Protein AF-0000000075009669 (afdb_homodimer)

Secondary structure (DSSP, 8-state):
--HHHHHHHHHHHHHHT--TTEEEEEEEPPEEEEEEEEE---STTGGGSBEEEEEE--TTTTTSPPEEEESS----TTB-TTSBB--GGGSTTT--TT--HHHHHHHHHHHHHS--SSS-S-HHHHHHHHH-HHHHHHHHHHHHHHHPBPPP-/--HHHHHHHHHHHHHHT--TTEEEEEEEPPEEEEEEEEE---STTGGGSBEEEEEE--TTTTTSPPEEEESS----TTB-TTSBB--GGGSTTT--TT--HHHHHHHHHHHHHS--SSS-S-HHHHHHHHH-HHHHHHHHHHHHHHHPBPPP-

Organism: Octodon degus (NCBI:txid10160)

Structure (mmCIF, N/CA/C/O backbone):
data_AF-0000000075009669-model_v1
#
loop_
_entity.id
_entity.type
_entity.pdbx_description
1 polymer 'E2 ubiquitin-conjugating enzyme'
#
loop_
_atom_site.group_PDB
_atom_site.id
_atom_site.type_symbol
_atom_site.label_atom_id
_atom_site.label_alt_id
_atom_site.label_comp_id
_atom_site.label_asym_id
_atom_site.label_entity_id
_atom_site.label_seq_id
_atom_site.pdbx_PDB_ins_code
_atom_site.Cartn_x
_atom_site.Cartn_y
_atom_site.Cartn_z
_atom_site.occupancy
_atom_site.B_iso_or_equiv
_atom_site.auth_seq_id
_atom_site.auth_comp_id
_atom_site.auth_asym_id
_atom_site.auth_atom_id
_atom_site.pdbx_PDB_model_num
ATOM 1 N N . MET A 1 1 ? -20.859 -8.586 2.039 1 71.69 1 MET A N 1
ATOM 2 C CA . MET A 1 1 ? -19.547 -8.617 2.672 1 71.69 1 MET A CA 1
ATOM 3 C C . MET A 1 1 ? -18.531 -7.793 1.873 1 71.69 1 MET A C 1
ATOM 5 O O . MET A 1 1 ? -18.594 -7.762 0.643 1 71.69 1 MET A O 1
ATOM 9 N N . SER A 1 2 ? -17.906 -6.934 2.506 1 89.31 2 SER A N 1
ATOM 10 C CA . SER A 1 2 ? -16.938 -6.102 1.807 1 89.31 2 SER A CA 1
ATOM 11 C C . SER A 1 2 ? -15.805 -6.945 1.236 1 89.31 2 SER A C 1
ATOM 13 O O . SER A 1 2 ? -15.594 -8.086 1.657 1 89.31 2 SER A O 1
ATOM 15 N N . ALA A 1 3 ? -15.188 -6.484 0.222 1 92.25 3 ALA A N 1
ATOM 16 C CA . ALA A 1 3 ? -14.047 -7.16 -0.386 1 92.25 3 ALA A CA 1
ATOM 17 C C . ALA A 1 3 ? -12.984 -7.496 0.661 1 92.25 3 ALA A C 1
ATOM 19 O O . ALA A 1 3 ? -12.445 -8.602 0.671 1 92.25 3 ALA A O 1
ATOM 20 N N . SER A 1 4 ? -12.75 -6.598 1.558 1 91.56 4 SER A N 1
ATOM 21 C CA . SER A 1 4 ? -11.727 -6.77 2.586 1 91.56 4 SER A CA 1
ATOM 22 C C . SER A 1 4 ? -12.102 -7.887 3.553 1 91.56 4 SER A C 1
ATOM 24 O O . SER A 1 4 ? -11.258 -8.719 3.902 1 91.56 4 SER A O 1
ATOM 26 N N . LYS A 1 5 ? -13.352 -7.82 3.971 1 92.19 5 LYS A N 1
ATOM 27 C CA . LYS A 1 5 ? -13.797 -8.844 4.906 1 92.19 5 LYS A CA 1
ATOM 28 C C . LYS A 1 5 ? -13.734 -10.234 4.273 1 92.19 5 LYS A C 1
ATOM 30 O O . LYS A 1 5 ? -13.305 -11.195 4.91 1 92.19 5 LYS A O 1
ATOM 35 N N . ARG A 1 6 ? -14.172 -10.328 3.043 1 94 6 ARG A N 1
ATOM 36 C CA . ARG A 1 6 ? -14.133 -11.609 2.336 1 94 6 ARG A CA 1
ATOM 37 C C . ARG A 1 6 ? -12.695 -12.078 2.133 1 94 6 ARG A C 1
ATOM 39 O O . ARG A 1 6 ? -12.383 -13.242 2.379 1 94 6 ARG A O 1
ATOM 46 N N . ALA A 1 7 ? -11.828 -11.172 1.695 1 94.62 7 ALA A N 1
ATOM 47 C CA . ALA A 1 7 ? -10.43 -11.516 1.467 1 94.62 7 ALA A CA 1
ATOM 48 C C . ALA A 1 7 ? -9.766 -12 2.754 1 94.62 7 ALA A C 1
ATOM 50 O O . ALA A 1 7 ? -8.984 -12.953 2.734 1 94.62 7 ALA A O 1
ATOM 51 N N . ALA A 1 8 ? -10.117 -11.367 3.805 1 92.25 8 ALA A N 1
ATOM 52 C CA . ALA A 1 8 ? -9.57 -11.75 5.105 1 92.25 8 ALA A CA 1
ATOM 53 C C . ALA A 1 8 ? -10.023 -13.156 5.496 1 92.25 8 ALA A C 1
ATOM 55 O O . ALA A 1 8 ? -9.234 -13.961 5.996 1 92.25 8 ALA A O 1
ATOM 56 N N . LYS A 1 9 ? -11.305 -13.375 5.27 1 93.94 9 LYS A N 1
ATOM 57 C CA . LYS A 1 9 ? -11.844 -14.703 5.566 1 93.94 9 LYS A CA 1
ATOM 58 C C . LYS A 1 9 ? -11.172 -15.773 4.707 1 93.94 9 LYS A C 1
ATOM 60 O O . LYS A 1 9 ? -10.789 -16.828 5.211 1 93.94 9 LYS A O 1
ATOM 65 N N . ASP A 1 10 ? -11.07 -15.539 3.434 1 95.25 10 ASP A N 1
ATOM 66 C CA . ASP A 1 10 ? -10.414 -16.469 2.521 1 95.25 10 ASP A CA 1
ATOM 67 C C . ASP A 1 10 ? -8.969 -16.734 2.939 1 95.25 10 ASP A C 1
ATOM 69 O O . ASP A 1 10 ? -8.484 -17.859 2.838 1 95.25 10 ASP A O 1
ATOM 73 N N . LEU A 1 11 ? -8.328 -15.648 3.35 1 93.75 11 L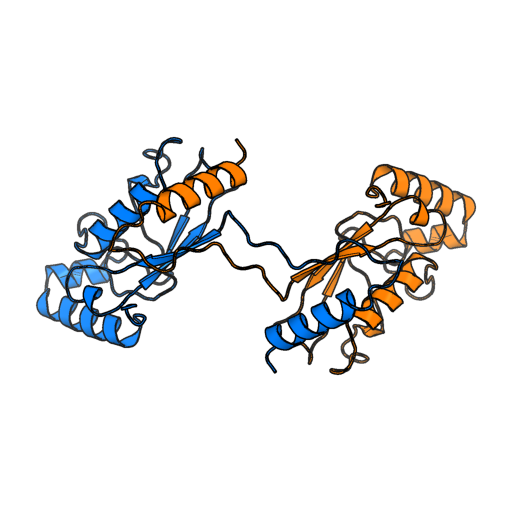EU A N 1
ATOM 74 C CA . LEU A 1 11 ? -6.945 -15.766 3.801 1 93.75 11 LEU A CA 1
ATOM 75 C C . LEU A 1 11 ? -6.848 -16.703 5.004 1 93.75 11 LEU A C 1
ATOM 77 O O . LEU A 1 11 ? -5.973 -17.562 5.055 1 93.75 11 LEU A O 1
ATOM 81 N N . GLU A 1 12 ? -7.703 -16.516 5.906 1 92.38 12 GLU A N 1
ATOM 82 C CA . GLU A 1 12 ? -7.727 -17.359 7.098 1 92.38 12 GLU A CA 1
ATOM 83 C C . GLU A 1 12 ? -7.977 -18.828 6.734 1 92.38 12 GLU A C 1
ATOM 85 O O . GLU A 1 12 ? -7.344 -19.719 7.289 1 92.38 12 GLU A O 1
ATOM 90 N N . ASP A 1 13 ? -8.906 -19.031 5.84 1 93.81 13 ASP A N 1
ATOM 91 C CA . ASP A 1 13 ? -9.211 -20.391 5.383 1 93.81 13 ASP A CA 1
ATOM 92 C C . ASP A 1 13 ? -8 -21.031 4.727 1 93.81 13 ASP A C 1
ATOM 94 O O . ASP A 1 13 ? -7.711 -22.219 4.965 1 93.81 13 ASP A O 1
ATOM 98 N N . LEU A 1 14 ? -7.32 -20.312 3.922 1 94.06 14 LEU A N 1
ATOM 99 C CA . LEU A 1 14 ? -6.16 -20.812 3.205 1 94.06 14 LEU A CA 1
ATOM 100 C C . LEU A 1 14 ? -5.016 -21.109 4.168 1 94.06 14 LEU A C 1
ATOM 102 O O . LEU A 1 14 ? -4.297 -22.109 4 1 94.06 14 LEU A O 1
ATOM 106 N N . LYS A 1 15 ? -4.879 -20.281 5.164 1 90.06 15 LYS A N 1
ATOM 107 C CA . LYS A 1 15 ? -3.824 -20.484 6.152 1 90.06 15 LYS A CA 1
ATOM 108 C C . LYS A 1 15 ? -4.094 -21.719 7 1 90.06 15 LYS A C 1
ATOM 110 O O . LYS A 1 15 ? -3.16 -22.422 7.387 1 90.06 15 LYS A O 1
ATOM 115 N N . ARG A 1 16 ? -5.316 -21.969 7.238 1 89.94 16 ARG A N 1
ATOM 116 C CA . ARG A 1 16 ? -5.711 -23.141 8.039 1 89.94 16 ARG A CA 1
ATOM 117 C C . ARG A 1 16 ? -5.441 -24.438 7.285 1 89.94 16 ARG A C 1
ATOM 119 O O . ARG A 1 16 ? -5.027 -25.422 7.883 1 89.94 16 ARG A O 1
ATOM 126 N N . GLU A 1 17 ? -5.633 -24.391 6 1 87.94 17 GLU A N 1
ATOM 127 C CA . GLU A 1 17 ? -5.418 -25.562 5.145 1 87.94 17 GLU A CA 1
ATOM 128 C C . GLU A 1 17 ? -4.383 -25.266 4.062 1 87.94 17 GLU A C 1
ATOM 130 O O . GLU A 1 17 ? -4.637 -25.484 2.877 1 87.94 17 GLU A O 1
ATOM 135 N N . ALA A 1 18 ? -3.266 -24.844 4.559 1 84.38 18 ALA A N 1
ATOM 136 C CA . ALA A 1 18 ? -2.279 -24.422 3.566 1 84.38 18 ALA A CA 1
ATOM 137 C C . ALA A 1 18 ? -1.678 -25.625 2.846 1 84.38 18 ALA A C 1
ATOM 139 O O . ALA A 1 18 ? -1.072 -26.5 3.475 1 84.38 18 ALA A O 1
ATOM 140 N N . PRO A 1 19 ? -1.904 -25.688 1.591 1 92.31 19 PRO A N 1
ATOM 141 C CA . PRO A 1 19 ? -1.276 -26.766 0.822 1 92.31 19 PRO A CA 1
ATOM 142 C C . PRO A 1 19 ? 0.247 -26.75 0.935 1 92.31 19 PRO A C 1
ATOM 144 O O . PRO A 1 19 ? 0.847 -25.703 1.188 1 92.31 19 PRO A O 1
ATOM 147 N N . SER A 1 20 ? 0.858 -27.938 0.686 1 92.69 20 SER A N 1
ATOM 148 C CA . SER A 1 20 ? 2.301 -28.094 0.839 1 92.69 20 SER A CA 1
ATOM 149 C C . SER A 1 20 ? 3.059 -27.297 -0.219 1 92.69 20 SER A C 1
ATOM 151 O O . SER A 1 20 ? 4.23 -26.969 -0.033 1 92.69 20 SER A O 1
ATOM 153 N N . TYR A 1 21 ? 2.377 -26.969 -1.269 1 95.06 21 TYR A N 1
ATOM 154 C CA . TYR A 1 21 ? 3.059 -26.297 -2.367 1 95.06 21 TYR A CA 1
ATOM 155 C C . TYR A 1 21 ? 3.047 -24.781 -2.17 1 95.06 21 TYR A C 1
ATOM 157 O O . TYR A 1 21 ? 3.514 -24.031 -3.031 1 95.06 21 TYR A O 1
ATOM 165 N N . LEU A 1 22 ? 2.477 -24.281 -1.092 1 95.25 22 LEU A N 1
ATOM 166 C CA . LEU A 1 22 ? 2.459 -22.859 -0.755 1 95.25 22 LEU A CA 1
ATOM 167 C C . LEU A 1 22 ? 3.166 -22.609 0.572 1 95.25 22 LEU A C 1
ATOM 169 O O . LEU A 1 22 ? 3.029 -23.391 1.513 1 95.25 22 LEU A O 1
ATOM 173 N N . ARG A 1 23 ? 3.938 -21.562 0.688 1 92.25 23 ARG A N 1
ATOM 174 C CA . ARG A 1 23 ? 4.613 -21.156 1.914 1 92.25 23 ARG A CA 1
ATOM 175 C C . ARG A 1 23 ? 4.578 -19.641 2.074 1 92.25 23 ARG A C 1
ATOM 177 O O . ARG A 1 23 ? 4.398 -18.906 1.097 1 92.25 23 ARG A O 1
ATOM 184 N N . ASP A 1 24 ? 4.656 -19.188 3.348 1 90.31 24 ASP A N 1
ATOM 185 C CA . ASP A 1 24 ? 4.871 -17.797 3.703 1 90.31 24 ASP A CA 1
ATOM 186 C C . ASP A 1 24 ? 3.734 -16.906 3.189 1 90.31 24 ASP A C 1
ATOM 188 O O . ASP A 1 24 ? 3.977 -15.836 2.631 1 90.31 24 ASP A O 1
ATOM 192 N N . LEU A 1 25 ? 2.512 -17.5 3.213 1 91.44 25 LEU A N 1
ATOM 193 C CA . LEU A 1 25 ? 1.337 -16.703 2.857 1 91.44 25 LEU A CA 1
ATOM 194 C C . LEU A 1 25 ? 1.147 -15.547 3.828 1 91.44 25 LEU A C 1
ATOM 196 O O . LEU A 1 25 ? 1.08 -15.75 5.043 1 91.44 25 LEU A O 1
ATOM 200 N N . CYS A 1 26 ? 1.086 -14.258 3.287 1 88.62 26 CYS A N 1
ATOM 201 C CA . CYS A 1 26 ? 0.889 -13.086 4.129 1 88.62 26 CYS A CA 1
ATOM 202 C C . CYS A 1 26 ? 0.256 -11.945 3.338 1 88.62 26 CYS A C 1
ATOM 204 O O . CYS A 1 26 ? 0.245 -11.969 2.105 1 88.62 26 CYS A O 1
ATOM 206 N N . THR A 1 27 ? -0.33 -11.047 4.066 1 89.19 27 THR A N 1
ATOM 207 C CA . THR A 1 27 ? -0.814 -9.82 3.447 1 89.19 27 THR A CA 1
ATOM 208 C C . THR A 1 27 ? 0.326 -8.82 3.258 1 89.19 27 THR A C 1
ATOM 210 O O . THR A 1 27 ? 1.41 -9 3.818 1 89.19 27 THR A O 1
ATOM 213 N N . GLU A 1 28 ? 0.086 -8.039 2.354 1 85.19 28 GLU A N 1
ATOM 214 C CA . GLU A 1 28 ? 1.057 -6.957 2.223 1 85.19 28 GLU A CA 1
ATOM 215 C C . GLU A 1 28 ? 1.241 -6.219 3.545 1 85.19 28 GLU A C 1
ATOM 217 O O . GLU A 1 28 ? 0.263 -5.875 4.211 1 85.19 28 GLU A O 1
ATOM 222 N N . ARG A 1 29 ? 2.504 -6.289 3.953 1 76.25 29 ARG A N 1
ATOM 223 C CA . ARG A 1 29 ? 2.859 -5.711 5.246 1 76.25 29 ARG A CA 1
ATOM 224 C C . ARG A 1 29 ? 2.541 -4.219 5.285 1 76.25 29 ARG A C 1
ATOM 226 O O . ARG A 1 29 ? 2.451 -3.572 4.238 1 76.25 29 ARG A O 1
ATOM 233 N N . ALA A 1 30 ? 2.287 -3.887 6.48 1 76.62 30 ALA A N 1
ATOM 234 C CA . ALA A 1 30 ? 2.148 -2.449 6.707 1 76.62 30 ALA A CA 1
ATOM 235 C C . ALA A 1 30 ? 3.344 -1.688 6.141 1 76.62 30 ALA A C 1
ATOM 237 O O . ALA A 1 30 ? 4.477 -2.174 6.188 1 76.62 30 ALA A O 1
ATOM 238 N N . ASN A 1 31 ? 3.078 -0.726 5.434 1 84.25 31 ASN A N 1
ATOM 239 C CA . ASN A 1 31 ? 4.145 0.119 4.906 1 84.25 31 ASN A CA 1
ATOM 240 C C . ASN A 1 31 ? 4.637 1.116 5.949 1 84.25 31 ASN A C 1
ATOM 242 O O . ASN A 1 31 ? 3.953 2.094 6.254 1 84.25 31 ASN A O 1
ATOM 246 N N . VAL A 1 32 ? 5.777 0.855 6.488 1 89.31 32 VAL A N 1
ATOM 247 C CA . VAL A 1 32 ? 6.328 1.666 7.566 1 89.31 32 VAL A CA 1
ATOM 248 C C . VAL A 1 32 ? 6.664 3.062 7.047 1 89.31 32 VAL A C 1
ATOM 250 O O . VAL A 1 32 ? 6.887 3.986 7.836 1 89.31 32 VAL A O 1
ATOM 253 N N . LEU A 1 33 ? 6.699 3.166 5.727 1 93.19 33 LEU A N 1
ATOM 254 C CA . LEU A 1 33 ? 7.074 4.438 5.117 1 93.19 33 LEU A CA 1
ATOM 255 C C . LEU A 1 33 ? 5.844 5.309 4.879 1 93.19 33 LEU A C 1
ATOM 257 O O . LEU A 1 33 ? 5.949 6.395 4.305 1 93.19 33 LEU A O 1
ATOM 261 N N . VAL A 1 34 ? 4.73 4.871 5.266 1 94.5 34 VAL A N 1
ATOM 262 C CA . VAL A 1 34 ? 3.506 5.652 5.133 1 94.5 34 VAL A CA 1
ATOM 263 C C . VAL A 1 34 ? 2.805 5.746 6.488 1 94.5 34 VAL A C 1
ATOM 265 O O . VAL A 1 34 ? 2.434 4.727 7.07 1 94.5 34 VAL A O 1
ATOM 268 N N . TRP A 1 35 ? 2.639 6.969 6.938 1 94.88 35 TRP A N 1
ATOM 269 C CA . TRP A 1 35 ? 1.994 7.211 8.227 1 94.88 35 TRP A CA 1
ATOM 270 C C . TRP A 1 35 ? 0.628 7.863 8.031 1 94.88 35 TRP A C 1
ATOM 272 O O . TRP A 1 35 ? 0.421 8.617 7.078 1 94.88 35 TRP A O 1
ATOM 282 N N . HIS A 1 36 ? -0.23 7.551 8.875 1 93.69 36 HIS A N 1
ATOM 283 C CA . HIS A 1 36 ? -1.477 8.289 9.047 1 93.69 36 HIS A CA 1
ATOM 284 C C . HIS A 1 36 ? -1.588 8.859 10.461 1 93.69 36 HIS A C 1
ATOM 286 O O . HIS A 1 36 ? -1.193 8.203 11.43 1 93.69 36 HIS A O 1
ATOM 292 N N . VAL A 1 37 ? -2.143 10.062 10.578 1 95.12 37 VAL A N 1
ATOM 293 C CA . VAL A 1 37 ? -2.291 10.68 11.891 1 95.12 37 VAL A CA 1
ATOM 294 C C . VAL A 1 37 ? -3.445 11.68 11.867 1 95.12 37 VAL A C 1
ATOM 296 O O . VAL A 1 37 ? -3.795 12.203 10.805 1 95.12 37 VAL A O 1
ATOM 299 N N . LEU A 1 38 ? -4.09 11.836 12.961 1 96.25 38 LEU A N 1
ATOM 300 C CA . LEU A 1 38 ? -5.129 12.852 13.109 1 96.25 38 LEU A CA 1
ATOM 301 C C . LEU A 1 38 ? -4.574 14.109 13.773 1 96.25 38 LEU A C 1
ATOM 303 O O . LEU A 1 38 ? -4.008 14.039 14.859 1 96.25 38 LEU A O 1
ATOM 307 N N . LEU A 1 39 ? -4.652 15.211 13.078 1 97.62 39 LEU A N 1
ATOM 308 C CA . LEU A 1 39 ? -4.273 16.516 13.617 1 97.62 39 LEU A CA 1
ATOM 309 C C . LEU A 1 39 ? -5.434 17.156 14.367 1 97.62 39 LEU A C 1
ATOM 311 O O . LEU A 1 39 ? -6.551 17.219 13.852 1 97.62 39 LEU A O 1
ATOM 315 N N . LEU A 1 40 ? -5.188 17.656 15.57 1 97.81 40 LEU A N 1
ATOM 316 C CA . LEU A 1 40 ? -6.168 18.359 16.375 1 97.81 40 LEU A CA 1
ATOM 317 C C . LEU A 1 40 ? -5.777 19.828 16.547 1 97.81 40 LEU A C 1
ATOM 319 O O . LEU A 1 40 ? -5.168 20.203 17.547 1 97.81 40 LEU A O 1
ATOM 323 N N . PRO A 1 41 ? -6.223 20.625 15.531 1 97.81 41 PRO A N 1
ATOM 324 C CA . PRO A 1 41 ? -5.906 22.047 15.688 1 97.81 41 PRO A CA 1
ATOM 325 C C . PRO A 1 41 ? -6.477 22.641 16.969 1 97.81 41 PRO A C 1
ATOM 327 O O . PRO A 1 41 ? -7.441 22.109 17.531 1 97.81 41 PRO A O 1
ATOM 330 N N . THR A 1 42 ? -5.844 23.766 17.438 1 97 42 THR A N 1
ATOM 331 C CA . THR A 1 42 ? -6.223 24.297 18.734 1 97 42 THR A CA 1
ATOM 332 C C . THR A 1 42 ? -6.938 25.641 18.594 1 97 42 THR A C 1
ATOM 334 O O . THR A 1 42 ? -7.523 26.156 19.547 1 97 42 THR A O 1
ATOM 337 N N . GLN A 1 43 ? -6.969 26.172 17.422 1 97.44 43 GLN A N 1
ATOM 338 C CA . GLN A 1 43 ? -7.582 27.484 17.203 1 97.44 43 GLN A CA 1
ATOM 339 C C . GLN A 1 43 ? -8.875 27.359 16.406 1 97.44 43 GLN A C 1
ATOM 341 O O . GLN A 1 43 ? -8.945 26.562 15.453 1 97.44 43 GLN A O 1
ATOM 346 N N . ALA A 1 44 ? -9.766 28.172 16.734 1 97 44 ALA A N 1
ATOM 347 C CA . ALA A 1 44 ? -11.016 28.219 15.977 1 97 44 ALA A CA 1
ATOM 348 C C . ALA A 1 44 ? -10.781 28.75 14.562 1 97 44 ALA A C 1
ATOM 350 O O . ALA A 1 44 ? -9.953 29.641 14.359 1 97 44 ALA A O 1
ATOM 351 N N . PRO A 1 45 ? -11.547 28.312 13.578 1 98 45 PRO A N 1
ATOM 352 C CA . PRO A 1 45 ? -12.617 27.328 13.672 1 98 45 PRO A CA 1
ATOM 353 C C . PRO A 1 45 ? -12.117 25.891 13.5 1 98 45 PRO A C 1
ATOM 355 O O . PRO A 1 45 ? -12.906 24.938 13.578 1 98 45 PRO A O 1
ATOM 358 N N . TYR A 1 46 ? -10.836 25.75 13.359 1 98.38 46 TYR A N 1
ATOM 359 C CA . TYR A 1 46 ? -10.297 24.438 12.977 1 98.38 46 TYR A CA 1
ATOM 360 C C . TYR A 1 46 ? -10.305 23.484 14.156 1 98.38 46 TYR A C 1
ATOM 362 O O . TYR A 1 46 ? -10.297 22.266 13.977 1 98.38 46 TYR A O 1
ATOM 370 N N . ASN A 1 47 ? -10.359 24.016 15.352 1 97.88 47 ASN A N 1
ATOM 371 C CA . ASN A 1 47 ? -10.352 23.172 16.547 1 97.88 47 ASN A CA 1
ATOM 372 C C . ASN A 1 47 ? -11.672 22.453 16.734 1 97.88 47 ASN A C 1
ATOM 374 O O . ASN A 1 47 ? -11.797 21.578 17.609 1 97.88 47 ASN A O 1
ATOM 378 N N . LEU A 1 48 ? -12.664 22.734 15.977 1 97.81 48 LEU A N 1
ATOM 379 C CA . LEU A 1 48 ? -13.984 22.141 16.109 1 97.81 48 LEU A CA 1
ATOM 380 C C . LEU A 1 48 ? -13.984 20.703 15.594 1 97.81 48 LEU A C 1
ATOM 382 O O . LEU A 1 48 ? -14.891 19.922 15.891 1 97.81 48 LEU A O 1
ATOM 386 N N . ARG A 1 49 ? -13.062 20.375 14.727 1 97.38 49 ARG A N 1
ATOM 387 C CA . ARG A 1 49 ? -12.945 19.031 14.156 1 97.38 49 ARG A CA 1
ATOM 388 C C . ARG A 1 49 ? -11.492 18.594 14.094 1 97.38 49 ARG A C 1
ATOM 390 O O . ARG A 1 49 ? -10.602 19.297 14.586 1 97.38 49 ARG A O 1
ATOM 397 N N . ALA A 1 50 ? -11.266 17.391 13.703 1 97.5 50 ALA A N 1
ATOM 398 C CA . ALA A 1 50 ? -9.93 16.844 13.469 1 97.5 50 ALA A CA 1
ATOM 399 C C . ALA A 1 50 ? -9.672 16.672 11.969 1 97.5 50 ALA A C 1
ATOM 401 O O . ALA A 1 50 ? -10.609 16.625 11.172 1 97.5 50 ALA A O 1
ATOM 402 N N . PHE A 1 51 ? -8.406 16.609 11.594 1 98.25 51 PHE A N 1
ATOM 403 C CA . PHE A 1 51 ? -8.016 16.5 10.195 1 98.25 51 PHE A CA 1
ATOM 404 C C . PHE A 1 51 ? -6.992 15.391 10 1 98.25 51 PHE A C 1
ATOM 406 O O . PHE A 1 51 ? -5.938 15.391 10.641 1 98.25 51 PHE A O 1
ATOM 413 N N . ARG A 1 52 ? -7.273 14.453 9.125 1 96.94 52 ARG A N 1
ATOM 414 C CA . ARG A 1 52 ? -6.395 13.312 8.867 1 96.94 52 ARG A CA 1
ATOM 415 C C . ARG A 1 52 ? -5.273 13.703 7.906 1 96.94 52 ARG A C 1
ATOM 417 O O . ARG A 1 52 ? -5.52 14.336 6.875 1 96.94 52 ARG A O 1
ATOM 424 N N . LEU A 1 53 ? -4.098 13.344 8.32 1 97.44 53 LEU A N 1
ATOM 425 C CA . LEU A 1 53 ? -2.906 13.578 7.516 1 97.44 53 LEU A CA 1
ATOM 426 C C . LEU A 1 53 ? -2.281 12.258 7.074 1 97.44 53 LEU A C 1
ATOM 428 O O . LEU A 1 53 ? -2.346 11.258 7.797 1 97.44 53 LEU A O 1
ATOM 432 N N . ARG A 1 54 ? -1.708 12.305 5.957 1 95.75 54 ARG A N 1
ATOM 433 C CA . ARG A 1 54 ? -0.872 11.219 5.445 1 95.75 54 ARG A CA 1
ATOM 434 C C . ARG A 1 54 ? 0.561 11.695 5.227 1 95.75 54 ARG A C 1
ATOM 436 O O . ARG A 1 54 ? 0.788 12.758 4.645 1 95.75 54 ARG A O 1
ATOM 443 N N . LEU A 1 55 ? 1.553 10.984 5.77 1 97.19 55 LEU A N 1
ATOM 444 C CA . LEU A 1 55 ? 2.969 11.234 5.527 1 97.19 55 LEU A CA 1
ATOM 445 C C . LEU A 1 55 ? 3.582 10.117 4.691 1 97.19 55 LEU A C 1
ATOM 447 O O . LEU A 1 55 ? 3.484 8.945 5.055 1 97.19 55 LEU A O 1
ATOM 451 N N . ASP A 1 56 ? 4.191 10.422 3.584 1 96.19 56 ASP A N 1
ATOM 452 C CA . ASP A 1 56 ? 4.887 9.469 2.721 1 96.19 56 ASP A CA 1
ATOM 453 C C . ASP A 1 56 ? 6.398 9.68 2.785 1 96.19 56 ASP A C 1
ATOM 455 O O . ASP A 1 56 ? 6.902 10.742 2.412 1 96.19 56 ASP A O 1
ATOM 459 N N . PHE A 1 57 ? 7.086 8.656 3.256 1 96.19 57 PHE A N 1
ATOM 460 C CA . PHE A 1 57 ? 8.547 8.695 3.32 1 96.19 57 PHE A CA 1
ATOM 461 C C . PHE A 1 57 ? 9.156 8.07 2.07 1 96.19 57 PHE A C 1
ATOM 463 O O . PHE A 1 57 ? 8.82 6.945 1.702 1 96.19 57 PHE A O 1
ATOM 470 N N . PRO A 1 58 ? 10 8.898 1.421 1 95 58 PRO A N 1
ATOM 471 C CA . PRO A 1 58 ? 10.641 8.336 0.236 1 95 58 PRO A CA 1
ATOM 472 C C . PRO A 1 58 ? 11.688 7.27 0.584 1 95 58 PRO A C 1
ATOM 474 O O . PRO A 1 58 ? 12.07 7.141 1.748 1 95 58 PRO A O 1
ATOM 477 N N . LYS A 1 59 ? 12.133 6.543 -0.329 1 92.44 59 LYS A N 1
ATOM 478 C CA . LYS A 1 59 ? 13.102 5.469 -0.135 1 92.44 59 LYS A CA 1
ATOM 479 C C . LYS A 1 59 ? 14.445 6.02 0.34 1 92.44 59 LYS A C 1
ATOM 481 O O . LYS A 1 59 ? 15.227 5.305 0.964 1 92.44 59 LYS A O 1
ATOM 486 N N . ASP A 1 60 ? 14.688 7.301 0.067 1 94.56 60 ASP A N 1
ATOM 487 C CA . ASP A 1 60 ? 15.961 7.914 0.442 1 94.56 60 ASP A CA 1
ATOM 488 C C . ASP A 1 60 ? 15.836 8.688 1.753 1 94.56 60 ASP A C 1
ATOM 490 O O . ASP A 1 60 ? 16.734 9.445 2.121 1 94.56 60 ASP A O 1
ATOM 494 N N . TYR A 1 61 ? 14.742 8.562 2.424 1 96.19 61 TYR A N 1
ATOM 495 C CA . TYR A 1 61 ? 14.648 9.102 3.775 1 96.19 61 TYR A CA 1
ATOM 496 C C . TYR A 1 61 ? 15.758 8.547 4.664 1 96.19 61 TYR A C 1
ATOM 498 O O . TYR A 1 61 ? 16.031 7.348 4.637 1 96.19 61 TYR A O 1
ATOM 506 N N . PRO A 1 62 ? 16.438 9.375 5.332 1 95.88 62 PRO A N 1
ATOM 507 C CA . PRO A 1 62 ? 16.141 10.742 5.754 1 95.88 62 PRO A CA 1
ATOM 508 C C . PRO A 1 62 ? 16.891 11.789 4.945 1 95.88 62 PRO A C 1
ATOM 510 O O . PRO A 1 62 ? 16.953 12.961 5.344 1 95.88 62 PRO A O 1
ATOM 513 N N . PHE A 1 63 ? 17.406 11.438 3.865 1 95.5 63 PHE A N 1
ATOM 514 C CA . PHE A 1 63 ? 18.141 12.391 3.053 1 95.5 63 PHE A CA 1
ATOM 515 C C . PHE A 1 63 ? 17.203 13.273 2.252 1 95.5 63 PHE A C 1
ATOM 517 O O . PHE A 1 63 ? 17.562 14.391 1.864 1 95.5 63 PHE A O 1
ATOM 524 N N . ARG A 1 64 ? 16.016 12.719 1.993 1 95.81 64 ARG A N 1
ATOM 525 C CA . ARG A 1 64 ? 14.922 13.5 1.414 1 95.81 64 ARG A CA 1
ATOM 526 C C . ARG A 1 64 ? 13.727 13.562 2.363 1 95.81 64 ARG A C 1
ATOM 528 O O . ARG A 1 64 ? 13.445 12.602 3.078 1 95.81 64 ARG A O 1
ATOM 535 N N . PRO A 1 65 ? 13.086 14.648 2.348 1 96.31 65 PRO A N 1
ATOM 536 C CA . PRO A 1 65 ? 11.969 14.812 3.287 1 96.31 65 PRO A CA 1
ATOM 537 C C . PRO A 1 65 ? 10.75 13.984 2.908 1 96.31 65 PRO A C 1
ATOM 539 O O . PRO A 1 65 ? 10.578 13.625 1.74 1 96.31 65 PRO A O 1
ATOM 542 N N . PRO A 1 66 ? 9.875 13.664 3.889 1 96.69 66 PRO A N 1
ATOM 543 C CA . PRO A 1 66 ? 8.555 13.109 3.568 1 96.69 66 PRO A CA 1
ATOM 544 C C . PRO A 1 66 ? 7.617 14.141 2.947 1 96.69 66 PRO A C 1
ATOM 546 O O . PRO A 1 66 ? 7.891 15.344 3 1 96.69 66 PRO A O 1
ATOM 549 N N . THR A 1 67 ? 6.605 13.617 2.332 1 96.38 67 THR A N 1
ATOM 550 C CA . THR A 1 67 ? 5.508 14.461 1.863 1 96.38 67 THR A CA 1
ATOM 551 C C . THR A 1 67 ? 4.32 14.375 2.816 1 96.38 67 THR A C 1
ATOM 553 O O . THR A 1 67 ? 3.982 13.297 3.305 1 96.38 67 THR A O 1
ATOM 556 N N . VAL A 1 68 ? 3.73 15.516 3.105 1 97.12 68 VAL A N 1
ATOM 557 C CA . VAL A 1 68 ? 2.561 15.562 3.979 1 97.12 68 VAL A CA 1
ATOM 558 C C . VAL A 1 68 ? 1.332 15.977 3.174 1 97.12 68 VAL A C 1
ATOM 560 O O . VAL A 1 68 ? 1.376 16.953 2.416 1 97.12 68 VAL A O 1
ATOM 563 N N . THR A 1 69 ? 0.261 15.234 3.34 1 97.31 69 THR A N 1
ATOM 564 C CA . THR A 1 69 ? -0.973 15.523 2.617 1 97.31 69 THR A CA 1
ATOM 565 C C . THR A 1 69 ? -2.176 15.453 3.553 1 97.31 69 THR A C 1
ATOM 567 O O . THR A 1 69 ? -2.293 14.523 4.355 1 97.31 69 THR A O 1
ATOM 570 N N . PHE A 1 70 ? -3.049 16.453 3.465 1 97.88 70 PHE A N 1
ATOM 571 C CA . PHE A 1 70 ? -4.336 16.391 4.148 1 97.88 70 PHE A CA 1
ATOM 572 C C . PHE A 1 70 ? -5.277 15.43 3.43 1 97.88 70 PHE A C 1
ATOM 574 O O . PHE A 1 70 ? -5.613 15.641 2.262 1 97.88 70 PHE A O 1
ATOM 581 N N . ILE A 1 71 ? -5.625 14.383 4.113 1 95.12 71 ILE A N 1
ATOM 582 C CA . ILE A 1 71 ? -6.645 13.484 3.588 1 95.12 71 ILE A CA 1
ATOM 583 C C . ILE A 1 71 ? -8.031 14.086 3.816 1 95.12 71 ILE A C 1
ATOM 585 O O . ILE A 1 71 ? -8.875 14.062 2.922 1 95.12 71 ILE A O 1
ATOM 589 N N . THR A 1 72 ? -8.188 14.695 5.027 1 96.19 72 THR A N 1
ATOM 590 C CA . THR A 1 72 ? -9.406 15.438 5.309 1 96.19 72 THR A CA 1
ATOM 591 C C . THR A 1 72 ? -9.367 16.812 4.656 1 96.19 72 THR A C 1
ATOM 593 O O . THR A 1 72 ? -8.391 17.547 4.812 1 96.19 72 THR A O 1
ATOM 596 N N . LYS A 1 73 ? -10.422 17.188 3.961 1 97.25 73 LYS A N 1
ATOM 597 C CA . LYS A 1 73 ? -10.477 18.484 3.314 1 97.25 73 LYS A CA 1
ATOM 598 C C . LYS A 1 73 ? -10.43 19.609 4.344 1 97.25 73 LYS A C 1
ATOM 600 O O . LYS A 1 73 ? -11.039 19.516 5.414 1 97.25 73 LYS A O 1
ATOM 605 N N . ILE A 1 74 ? -9.758 20.641 3.949 1 98.25 74 ILE A N 1
ATOM 606 C CA . ILE A 1 74 ? -9.664 21.781 4.855 1 98.25 74 ILE A CA 1
ATOM 607 C C . ILE A 1 74 ? -9.727 23.078 4.059 1 98.25 74 ILE A C 1
ATOM 609 O O . ILE A 1 74 ? -9.133 23.172 2.982 1 98.25 74 ILE A O 1
ATOM 613 N N . TYR A 1 75 ? -10.555 24 4.559 1 98.31 75 TYR A N 1
ATOM 614 C CA . TYR A 1 75 ? -10.625 25.359 4.02 1 98.31 75 TYR A CA 1
ATOM 615 C C . TYR A 1 75 ? -9.547 26.25 4.621 1 98.31 75 TYR A C 1
ATOM 617 O O . TYR A 1 75 ? -9.734 26.828 5.695 1 98.31 75 TYR A O 1
ATOM 625 N N . HIS A 1 76 ? -8.414 26.359 3.967 1 98.38 76 HIS A N 1
ATOM 626 C CA . HIS A 1 76 ? -7.242 27.047 4.512 1 98.38 76 HIS A CA 1
ATOM 627 C C . HIS A 1 76 ? -6.387 27.641 3.404 1 98.38 76 HIS A C 1
ATOM 629 O O . HIS A 1 76 ? -6.168 27.016 2.369 1 98.38 76 HIS A O 1
ATOM 635 N N . PRO A 1 77 ? -5.895 28.828 3.584 1 98.06 77 PRO A N 1
ATOM 636 C CA . PRO A 1 77 ? -5.133 29.484 2.527 1 98.06 77 PRO A CA 1
ATOM 637 C C . PRO A 1 77 ? -3.842 28.766 2.174 1 98.06 77 PRO A C 1
ATOM 639 O O . PRO A 1 77 ? -3.295 28.953 1.086 1 98.06 77 PRO A O 1
ATOM 642 N N . ASN A 1 78 ? -3.324 27.906 3.111 1 97.81 78 ASN A N 1
ATOM 643 C CA . ASN A 1 78 ? -2.016 27.297 2.904 1 97.81 78 ASN A CA 1
ATOM 644 C C . ASN A 1 78 ? -2.139 25.828 2.518 1 97.81 78 ASN A C 1
ATOM 646 O O . ASN A 1 78 ? -1.146 25.094 2.51 1 97.81 78 ASN A O 1
ATOM 650 N N . VAL A 1 79 ? -3.295 25.344 2.215 1 97.94 79 VAL A N 1
ATOM 651 C CA . VAL A 1 79 ? -3.539 23.969 1.775 1 97.94 79 VAL A CA 1
ATOM 652 C C . VAL A 1 79 ? -4.363 23.969 0.49 1 97.94 79 VAL A C 1
ATOM 654 O O . VAL A 1 79 ? -5.438 24.578 0.44 1 97.94 79 VAL A O 1
ATOM 657 N N . ASP A 1 80 ? -3.896 23.297 -0.457 1 96.81 80 ASP A N 1
ATOM 658 C CA . ASP A 1 80 ? -4.625 23.344 -1.722 1 96.81 80 ASP A CA 1
ATOM 659 C C . ASP A 1 80 ? -5.75 22.312 -1.742 1 96.81 80 ASP A C 1
ATOM 661 O O . ASP A 1 80 ? -6 21.625 -0.742 1 96.81 80 ASP A O 1
ATOM 665 N N . GLU A 1 81 ? -6.434 22.219 -2.895 1 95 81 GLU A N 1
ATOM 666 C CA . GLU A 1 81 ? -7.648 21.406 -2.984 1 95 81 GLU A CA 1
ATOM 667 C C . GLU A 1 81 ? -7.324 19.922 -2.916 1 95 81 GLU A C 1
ATOM 669 O O . GLU A 1 81 ? -8.188 19.094 -2.582 1 95 81 GLU A O 1
ATOM 674 N N . GLN A 1 82 ? -6.074 19.609 -3.213 1 94.44 82 GLN A N 1
ATOM 675 C CA . GLN A 1 82 ? -5.664 18.203 -3.18 1 94.44 82 GLN A CA 1
ATOM 676 C C . GLN A 1 82 ? -5.082 17.828 -1.817 1 94.44 82 GLN A C 1
ATOM 678 O O . GLN A 1 82 ? -4.688 16.688 -1.596 1 94.44 82 GLN A O 1
ATOM 683 N N . GLY A 1 83 ? -5.008 18.734 -0.906 1 97.19 83 GLY A N 1
ATOM 684 C CA . GLY A 1 83 ? -4.527 18.484 0.445 1 97.19 83 GLY A CA 1
ATOM 685 C C . GLY A 1 83 ? -3.045 18.766 0.612 1 97.19 83 GLY A C 1
ATOM 686 O O . GLY A 1 83 ? -2.477 18.5 1.674 1 97.19 83 GLY A O 1
ATOM 687 N N . ARG A 1 84 ? -2.387 19.344 -0.39 1 96.19 84 ARG A N 1
ATOM 688 C CA . ARG A 1 84 ? -0.953 19.609 -0.35 1 96.19 84 ARG A CA 1
ATOM 689 C C . ARG A 1 84 ? -0.664 20.953 0.306 1 96.19 84 ARG A C 1
ATOM 691 O O . ARG A 1 84 ? -1.451 21.906 0.18 1 96.19 84 ARG A O 1
ATOM 698 N N . THR A 1 85 ? 0.501 21.016 1.041 1 95.19 85 THR A N 1
ATOM 699 C CA . THR A 1 85 ? 0.921 22.25 1.716 1 95.19 85 THR A CA 1
ATOM 700 C C . THR A 1 85 ? 2.395 22.531 1.439 1 95.19 85 THR A C 1
ATOM 702 O O . THR A 1 85 ? 3.133 21.656 0.993 1 95.19 85 THR A O 1
ATOM 705 N N . CYS A 1 86 ? 2.668 23.734 1.578 1 90.31 86 CYS A N 1
ATOM 706 C CA . CYS A 1 86 ? 4.07 24.125 1.482 1 90.31 86 CYS A CA 1
ATOM 707 C C . CYS A 1 86 ? 4.633 24.484 2.854 1 90.31 86 CYS A C 1
ATOM 709 O O . CYS A 1 86 ? 4.172 25.438 3.486 1 90.31 86 CYS A O 1
ATOM 711 N N . LEU A 1 87 ? 5.555 23.703 3.293 1 91.81 87 LEU A N 1
ATOM 712 C CA . LEU A 1 87 ? 6.293 23.984 4.52 1 91.81 87 LEU A CA 1
ATOM 713 C C . LEU A 1 87 ? 7.77 24.219 4.223 1 91.81 87 LEU A C 1
ATOM 715 O O . LEU A 1 87 ? 8.438 23.375 3.645 1 91.81 87 LEU A O 1
ATOM 719 N N . PRO A 1 88 ? 8.219 25.375 4.625 1 89.38 88 PRO A N 1
ATOM 720 C CA . PRO A 1 88 ? 9.633 25.672 4.363 1 89.38 88 PRO A CA 1
ATOM 721 C C . PRO A 1 88 ? 10.562 24.547 4.832 1 89.38 88 PRO A C 1
ATOM 723 O O . PRO A 1 88 ? 11.547 24.234 4.16 1 89.38 88 PRO A O 1
ATOM 726 N N . LEU A 1 89 ? 10.242 23.984 5.957 1 92.31 89 LEU A N 1
ATOM 727 C CA . LEU A 1 89 ? 11.039 22.938 6.578 1 92.31 89 LEU A CA 1
ATOM 728 C C . LEU A 1 89 ? 11.164 21.734 5.656 1 92.31 89 LEU A C 1
ATOM 730 O O . LEU A 1 89 ? 12.117 20.953 5.766 1 92.31 89 LEU A O 1
ATOM 734 N N . LEU A 1 90 ? 10.305 21.516 4.719 1 93.44 90 LEU A N 1
ATOM 735 C CA . LEU A 1 90 ? 10.25 20.344 3.857 1 93.44 90 LEU A CA 1
ATOM 736 C C . LEU A 1 90 ? 10.922 20.625 2.516 1 93.44 90 LEU A C 1
ATOM 738 O O . LEU A 1 90 ? 11.016 19.734 1.666 1 93.44 90 LEU A O 1
ATOM 742 N N . SER A 1 91 ? 11.344 21.75 2.338 1 91.06 91 SER A N 1
ATOM 743 C CA . SER A 1 91 ? 12.016 22.094 1.083 1 91.06 91 SER A CA 1
ATOM 744 C C . SER A 1 91 ? 13.422 21.516 1.032 1 91.06 91 SER A C 1
ATOM 746 O O . SER A 1 91 ? 14.055 21.312 2.07 1 91.06 91 SER A O 1
ATOM 748 N N . ARG A 1 92 ? 13.844 21.25 -0.126 1 87.88 92 ARG A N 1
ATOM 749 C CA . ARG A 1 92 ? 15.164 20.672 -0.337 1 87.88 92 ARG A CA 1
ATOM 750 C C . ARG A 1 92 ? 16.25 21.547 0.274 1 87.88 92 ARG A C 1
ATOM 752 O O . ARG A 1 92 ? 17.266 21.047 0.759 1 87.88 92 ARG A O 1
ATOM 759 N N . GLU A 1 93 ? 16.016 22.828 0.261 1 91.81 93 GLU A N 1
ATOM 760 C CA . GLU A 1 93 ? 16.984 23.797 0.746 1 91.81 93 GLU A CA 1
ATOM 761 C C . GLU A 1 93 ? 17.078 23.781 2.27 1 91.81 93 GLU A C 1
ATOM 763 O O . GLU A 1 93 ? 18.141 24 2.836 1 91.81 93 GLU A O 1
ATOM 768 N N . HIS A 1 94 ? 16.016 23.438 2.896 1 93.94 94 HIS A N 1
ATOM 769 C CA . HIS A 1 94 ? 15.953 23.625 4.344 1 93.94 94 HIS A CA 1
ATOM 770 C C . HIS A 1 94 ? 15.93 22.297 5.07 1 93.94 94 HIS A C 1
ATOM 772 O O . HIS A 1 94 ? 16.281 22.219 6.254 1 93.94 94 HIS A O 1
ATOM 778 N N . TRP A 1 95 ? 15.695 21.219 4.359 1 96 95 TRP A N 1
ATOM 779 C CA . TRP A 1 95 ? 15.602 19.906 5.004 1 96 95 TRP A CA 1
ATOM 780 C C . TRP A 1 95 ? 16.984 19.406 5.418 1 96 95 TRP A C 1
ATOM 782 O O . TRP A 1 95 ? 17.953 19.531 4.668 1 96 95 TRP A O 1
ATOM 792 N N . LYS A 1 96 ? 16.953 18.828 6.605 1 95.94 96 LYS A N 1
ATOM 793 C CA . LYS A 1 96 ? 18.156 18.188 7.117 1 95.94 96 LYS A CA 1
ATOM 794 C C . LYS A 1 96 ? 17.875 16.75 7.543 1 95.94 96 LYS A C 1
ATOM 796 O O . LYS A 1 96 ? 16.812 16.453 8.109 1 95.94 96 LYS A O 1
ATOM 801 N N . PRO A 1 97 ? 18.844 15.867 7.336 1 95.19 97 PRO A N 1
ATOM 802 C CA . PRO A 1 97 ? 18.641 14.453 7.648 1 95.19 97 PRO A CA 1
ATOM 803 C C . PRO A 1 97 ? 18.297 14.211 9.117 1 95.19 97 PRO A C 1
ATOM 805 O O . PRO A 1 97 ? 17.688 13.203 9.461 1 95.19 97 PRO A O 1
ATOM 808 N N . HIS A 1 98 ? 18.672 15.094 9.922 1 94.88 98 HIS A N 1
ATOM 809 C CA . HIS A 1 98 ? 18.406 14.875 11.344 1 94.88 98 HIS A CA 1
ATOM 810 C C . HIS A 1 98 ? 17.078 15.5 11.75 1 94.88 98 HIS A C 1
ATOM 812 O O . HIS A 1 98 ? 16.656 15.375 12.906 1 94.88 98 HIS A O 1
ATOM 818 N N . THR A 1 99 ? 16.391 16.219 10.781 1 95.75 99 THR A N 1
ATOM 819 C CA . THR A 1 99 ? 15.055 16.75 11.07 1 95.75 99 THR A CA 1
ATOM 820 C C . THR A 1 99 ? 14.086 15.617 11.414 1 95.75 99 THR A C 1
ATOM 822 O O . THR A 1 99 ? 14.031 14.609 10.703 1 95.75 99 THR A O 1
ATOM 825 N N . LYS A 1 100 ? 13.312 15.773 12.508 1 94.81 100 LYS A N 1
ATOM 826 C CA . LYS A 1 100 ? 12.367 14.75 12.945 1 94.81 100 LYS A CA 1
ATOM 827 C C . LYS A 1 100 ? 10.969 15.023 12.391 1 94.81 100 LYS A C 1
ATOM 829 O O . LYS A 1 100 ? 10.562 16.172 12.258 1 94.81 100 LYS A O 1
ATOM 834 N N . PRO A 1 101 ? 10.203 13.906 12.109 1 96.12 101 PRO A N 1
ATOM 835 C CA . PRO A 1 101 ? 8.82 14.086 11.656 1 96.12 101 PRO A CA 1
ATOM 836 C C . PRO A 1 101 ? 7.98 14.891 12.641 1 96.12 101 PRO A C 1
ATOM 838 O O . PRO A 1 101 ? 7.051 15.594 12.234 1 96.12 101 PRO A O 1
ATOM 841 N N . SER A 1 102 ? 8.398 14.812 13.938 1 95.38 102 SER A N 1
ATOM 842 C CA . SER A 1 102 ? 7.684 15.594 14.945 1 95.38 102 SER A CA 1
ATOM 843 C C . SER A 1 102 ? 7.809 17.094 14.68 1 95.38 102 SER A C 1
ATOM 845 O O . SER A 1 102 ? 6.867 17.844 14.914 1 95.38 102 SER A O 1
ATOM 847 N N . GLN A 1 103 ? 8.938 17.5 14.195 1 95.94 103 GLN A N 1
ATOM 848 C CA . GLN A 1 103 ? 9.148 18.906 13.875 1 95.94 103 GLN A CA 1
ATOM 849 C C . GLN A 1 103 ? 8.281 19.328 12.688 1 95.94 103 GLN A C 1
ATOM 851 O O . GLN A 1 103 ? 7.754 20.438 12.664 1 95.94 103 GLN A O 1
ATOM 856 N N . VAL A 1 104 ? 8.133 18.453 11.734 1 96.69 104 VAL A N 1
ATOM 857 C CA . VAL A 1 104 ? 7.309 18.688 10.555 1 96.69 104 VAL A CA 1
ATOM 858 C C . VAL A 1 104 ? 5.848 18.875 10.977 1 96.69 104 VAL A C 1
ATOM 860 O O . VAL A 1 104 ? 5.199 19.844 10.594 1 96.69 104 VAL A O 1
ATOM 863 N N . LEU A 1 105 ? 5.414 17.969 11.82 1 97.38 105 LEU A N 1
ATOM 864 C CA . LEU A 1 105 ? 4.023 17.984 12.266 1 97.38 105 LEU A CA 1
ATOM 865 C C . LEU A 1 105 ? 3.742 19.188 13.148 1 97.38 105 LEU A C 1
ATOM 867 O O . LEU A 1 105 ? 2.652 19.766 13.102 1 97.38 105 LEU A O 1
ATOM 871 N N . GLU A 1 106 ? 4.723 19.578 13.906 1 96.62 106 GLU A N 1
ATOM 872 C CA . GLU A 1 106 ? 4.586 20.781 14.711 1 96.62 106 GLU A CA 1
ATOM 873 C C . GLU A 1 106 ? 4.453 22.016 13.836 1 96.62 106 GLU A C 1
ATOM 875 O O . GLU A 1 106 ? 3.582 22.859 14.062 1 96.62 106 GLU A O 1
ATOM 880 N N . SER A 1 107 ? 5.355 22.109 12.891 1 96.56 107 SER A N 1
ATOM 881 C CA . SER A 1 107 ? 5.305 23.234 11.961 1 96.56 107 SER A CA 1
ATOM 882 C C . SER A 1 107 ? 3.955 23.297 11.258 1 96.56 107 SER A C 1
ATOM 884 O O . SER A 1 107 ? 3.383 24.375 11.102 1 96.56 107 SER A O 1
ATOM 886 N N . LEU A 1 108 ? 3.422 22.188 10.891 1 97.25 108 LEU A N 1
ATOM 887 C CA . LEU A 1 108 ? 2.127 22.109 10.219 1 97.25 108 LEU A CA 1
ATOM 888 C C . LEU A 1 108 ? 1.007 22.562 11.148 1 97.25 108 LEU A C 1
ATOM 890 O O . LEU A 1 108 ? 0.102 23.281 10.734 1 97.25 108 LEU A O 1
ATOM 894 N N . SER A 1 109 ? 1.087 22.078 12.359 1 97.69 109 SER A N 1
ATOM 895 C CA . SER A 1 109 ? 0.086 22.469 13.344 1 97.69 109 SER A CA 1
ATOM 896 C C . SER A 1 109 ? 0.046 23.984 13.523 1 97.69 109 SER A C 1
ATOM 898 O O . SER A 1 109 ? -1.032 24.578 13.57 1 97.69 109 SER A O 1
ATOM 900 N N . LEU A 1 110 ? 1.217 24.578 13.609 1 96.81 110 LEU A N 1
ATOM 901 C CA . LEU A 1 110 ? 1.3 26.031 13.758 1 96.81 110 LEU A CA 1
ATOM 902 C C . LEU A 1 110 ? 0.68 26.734 12.547 1 96.81 110 LEU A C 1
ATOM 904 O O . LEU A 1 110 ? -0.076 27.688 12.711 1 96.81 110 LEU A O 1
ATOM 908 N N . LEU A 1 111 ? 0.961 26.234 11.422 1 96.69 111 LEU A N 1
ATOM 909 C CA . LEU A 1 111 ? 0.458 26.828 10.18 1 96.69 111 LEU A CA 1
ATOM 910 C C . LEU A 1 111 ? -1.063 26.75 10.117 1 96.69 111 LEU A C 1
ATOM 912 O O . LEU A 1 111 ? -1.726 27.719 9.734 1 96.69 111 LEU A O 1
ATOM 916 N N . VAL A 1 112 ? -1.624 25.578 10.484 1 97.69 112 VAL A N 1
ATOM 917 C CA . VAL A 1 112 ? -3.068 25.375 10.438 1 97.69 112 VAL A CA 1
ATOM 918 C C . VAL A 1 112 ? -3.754 26.344 11.406 1 97.69 112 VAL A C 1
ATOM 920 O O . VAL A 1 112 ? -4.801 26.906 11.086 1 97.69 112 VAL A O 1
ATOM 923 N N . ASN A 1 113 ? -3.146 26.562 12.539 1 97.75 113 ASN A N 1
ATOM 924 C CA . ASN A 1 113 ? -3.73 27.422 13.57 1 97.75 113 ASN A CA 1
ATOM 925 C C . ASN A 1 113 ? -3.59 28.891 13.234 1 97.75 113 ASN A C 1
ATOM 927 O O . ASN A 1 113 ? -4.383 29.719 13.688 1 97.75 113 ASN A O 1
ATOM 931 N N . LYS A 1 114 ? -2.559 29.188 12.477 1 96.44 114 LYS A N 1
ATOM 932 C CA . LYS A 1 114 ? -2.295 30.562 12.078 1 96.44 114 LYS A CA 1
ATOM 933 C C . LYS A 1 114 ? -1.889 30.641 10.609 1 96.44 114 LYS A C 1
ATOM 935 O O . LYS A 1 114 ? -0.704 30.562 10.281 1 96.44 114 LYS A O 1
ATOM 940 N N . PRO A 1 115 ? -2.822 30.922 9.742 1 97 115 PRO A N 1
ATOM 941 C CA . PRO A 1 115 ? -2.527 30.953 8.305 1 97 115 PRO A CA 1
ATOM 942 C C . PRO A 1 115 ? -1.434 31.969 7.953 1 97 115 PRO A C 1
ATOM 944 O O . PRO A 1 115 ? -1.374 33.062 8.539 1 97 115 PRO A O 1
ATOM 947 N N . ASN A 1 116 ? -0.581 31.578 7.133 1 94.69 116 ASN A N 1
ATOM 948 C CA . ASN A 1 116 ? 0.447 32.469 6.586 1 94.69 116 ASN A CA 1
ATOM 949 C C . ASN A 1 116 ? -0.008 33.094 5.281 1 94.69 116 ASN A C 1
ATOM 951 O O . ASN A 1 116 ? -0.097 32.438 4.25 1 94.69 116 ASN A O 1
ATOM 955 N N . LEU A 1 117 ? -0.175 34.375 5.246 1 95 117 LEU A N 1
ATOM 956 C CA . LEU A 1 117 ? -0.734 35.094 4.094 1 95 117 LEU A CA 1
ATOM 957 C C . LEU A 1 117 ? 0.369 35.531 3.146 1 95 117 LEU A C 1
ATOM 959 O O . LEU A 1 117 ? 0.091 35.969 2.025 1 95 117 LEU A O 1
ATOM 963 N N . GLU A 1 118 ? 1.591 35.375 3.59 1 92.19 118 GLU A N 1
ATOM 964 C CA . GLU A 1 118 ? 2.717 35.844 2.781 1 92.19 118 GLU A CA 1
ATOM 965 C C . GLU A 1 118 ? 3.027 34.844 1.661 1 92.19 118 GLU A C 1
ATOM 967 O O . GLU A 1 118 ? 3.492 35.25 0.589 1 92.19 118 GLU A O 1
ATOM 972 N N . GLU A 1 119 ? 2.791 33.625 1.893 1 90.06 119 GLU A N 1
ATOM 973 C CA . GLU A 1 119 ? 3.061 32.562 0.918 1 90.06 119 GLU A CA 1
ATOM 974 C C . GLU A 1 119 ? 1.881 31.609 0.809 1 90.06 119 GLU A C 1
ATOM 976 O O . GLU A 1 119 ? 2.002 30.422 1.15 1 90.06 119 GLU A O 1
ATOM 981 N N . PRO A 1 120 ? 0.801 32.125 0.266 1 95.12 120 PRO A N 1
ATOM 982 C CA . PRO A 1 120 ? -0.4 31.297 0.217 1 95.12 120 PRO A CA 1
ATOM 983 C C . PRO A 1 120 ? -0.364 30.266 -0.919 1 95.12 120 PRO A C 1
ATOM 985 O O . PRO A 1 120 ? 0.205 30.547 -1.979 1 95.12 120 PRO A O 1
ATOM 988 N N . VAL A 1 121 ? -0.891 29.125 -0.662 1 95.25 121 VAL A N 1
ATOM 989 C CA . VAL A 1 121 ? -1.078 28.125 -1.707 1 95.25 121 VAL A CA 1
ATOM 990 C C . VAL A 1 121 ? -2.373 28.406 -2.467 1 95.25 121 VAL A C 1
ATOM 992 O O . VAL A 1 121 ? -2.459 28.156 -3.672 1 95.25 121 VAL A O 1
ATOM 995 N N . ARG A 1 122 ? -3.33 28.938 -1.728 1 96.62 122 ARG A N 1
ATOM 996 C CA . ARG A 1 122 ? -4.598 29.391 -2.297 1 96.62 122 ARG A CA 1
ATOM 997 C C . ARG A 1 122 ? -4.746 30.906 -2.166 1 96.62 122 ARG A C 1
ATOM 999 O O . ARG A 1 122 ? -5.234 31.406 -1.148 1 96.62 122 ARG A O 1
ATOM 1006 N N . ALA A 1 123 ? -4.48 31.562 -3.234 1 95.88 123 ALA A N 1
ATOM 1007 C CA . ALA A 1 123 ? -4.449 33.031 -3.232 1 95.88 123 ALA A CA 1
ATOM 1008 C C . ALA A 1 123 ? -5.848 33.594 -3.029 1 95.88 123 ALA A C 1
ATOM 1010 O O . ALA A 1 123 ? -6.004 34.656 -2.408 1 95.88 123 ALA A O 1
ATOM 1011 N N . ASP A 1 124 ? -6.773 32.938 -3.578 1 97.25 124 ASP A N 1
ATOM 1012 C CA . ASP A 1 124 ? -8.148 33.406 -3.447 1 97.25 124 ASP A CA 1
ATOM 1013 C C . ASP A 1 124 ? -8.586 33.438 -1.982 1 97.25 124 ASP A C 1
ATOM 1015 O O . ASP A 1 124 ? -9.195 34.406 -1.525 1 97.25 124 ASP A O 1
ATOM 1019 N N . LEU A 1 125 ? -8.242 32.438 -1.252 1 97.88 125 LEU A N 1
ATOM 1020 C CA . LEU A 1 125 ? -8.602 32.375 0.16 1 97.88 125 LEU A CA 1
ATOM 1021 C C . LEU A 1 125 ? -7.797 33.375 0.971 1 97.88 125 LEU A C 1
ATOM 1023 O O . LEU A 1 125 ? -8.32 33.969 1.911 1 97.88 125 LEU A O 1
ATOM 1027 N N . ALA A 1 126 ? -6.547 33.562 0.614 1 97.69 126 ALA A N 1
ATOM 1028 C CA . ALA A 1 126 ? -5.727 34.562 1.281 1 97.69 126 ALA A CA 1
ATOM 1029 C C . ALA A 1 126 ? -6.312 35.938 1.095 1 97.69 126 ALA A C 1
ATOM 1031 O O . ALA A 1 126 ? -6.363 36.75 2.041 1 97.69 126 ALA A O 1
ATOM 1032 N N . GLY A 1 127 ? -6.711 36.25 -0.062 1 97.44 127 GLY A N 1
ATOM 1033 C CA . GLY A 1 127 ? -7.348 37.531 -0.336 1 97.44 127 GLY A CA 1
ATOM 1034 C C . GLY A 1 127 ? -8.625 37.75 0.457 1 97.44 127 GLY A C 1
ATOM 1035 O O . GLY A 1 127 ? -8.852 38.844 0.987 1 97.44 127 GLY A O 1
ATOM 1036 N N . LEU A 1 128 ? -9.375 36.688 0.503 1 98 128 LEU A N 1
ATOM 1037 C CA . LEU A 1 128 ? -10.617 36.781 1.26 1 98 128 LEU A CA 1
ATOM 1038 C C . LEU A 1 128 ? -10.336 37.031 2.738 1 98 128 LEU A C 1
ATOM 1040 O O . LEU A 1 128 ? -11 37.844 3.369 1 98 128 LEU A O 1
ATOM 1044 N N . LEU A 1 129 ? -9.383 36.344 3.271 1 97.56 129 LEU A N 1
ATOM 1045 C CA . LEU A 1 129 ? -9.039 36.5 4.68 1 97.56 129 LEU A CA 1
ATOM 1046 C C . LEU A 1 129 ? -8.539 37.906 4.969 1 97.56 129 LEU A C 1
ATOM 1048 O O . LEU A 1 129 ? -8.844 38.469 6.02 1 97.56 129 LEU A O 1
ATOM 1052 N N . ALA A 1 130 ? -7.863 38.469 4.055 1 96.88 130 ALA A N 1
ATOM 1053 C CA . ALA A 1 130 ? -7.316 39.812 4.211 1 96.88 130 ALA A CA 1
ATOM 1054 C C . ALA A 1 130 ? -8.414 40.875 4.098 1 96.88 130 ALA A C 1
ATOM 1056 O O . ALA A 1 130 ? -8.414 41.875 4.836 1 96.88 130 ALA A O 1
ATOM 1057 N N . GLN A 1 131 ? -9.352 40.656 3.23 1 97.62 131 GLN A N 1
ATOM 1058 C CA . GLN A 1 131 ? -10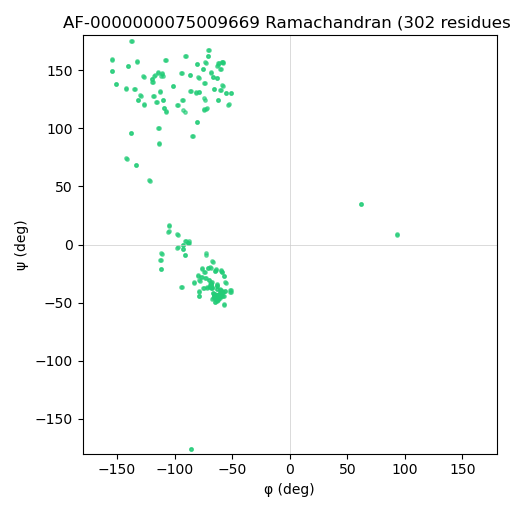.328 41.688 2.889 1 97.62 131 GLN A CA 1
ATOM 1059 C C . GLN A 1 131 ? -11.586 41.531 3.742 1 97.62 131 GLN A C 1
ATOM 1061 O O . GLN A 1 131 ? -12.211 42.531 4.102 1 97.62 131 GLN A O 1
ATOM 1066 N N . SER A 1 132 ? -11.891 40.281 3.971 1 97.81 132 SER A N 1
ATOM 1067 C CA . SER A 1 132 ? -13.109 40.031 4.727 1 97.81 132 SER A CA 1
ATOM 1068 C C . SER A 1 132 ? -12.914 38.844 5.695 1 97.81 132 SER A C 1
ATOM 1070 O O . SER A 1 132 ? -13.523 37.812 5.539 1 97.81 132 SER A O 1
ATOM 1072 N N . PRO A 1 133 ? -12.18 39.062 6.773 1 97 133 PRO A N 1
ATOM 1073 C CA . PRO A 1 133 ? -11.844 38 7.703 1 97 133 PRO A CA 1
ATOM 1074 C C . PRO A 1 133 ? -13.086 37.312 8.289 1 97 133 PRO A C 1
ATOM 1076 O O . PRO A 1 133 ? -13.102 36.094 8.461 1 97 133 PRO A O 1
ATOM 1079 N N . ASP A 1 134 ? -14.094 38.156 8.617 1 97.75 134 ASP A N 1
ATOM 1080 C CA . ASP A 1 134 ? -15.305 37.562 9.203 1 97.75 134 ASP A CA 1
ATOM 1081 C C . ASP A 1 134 ? -15.938 36.562 8.258 1 97.75 134 ASP A C 1
ATOM 1083 O O . ASP A 1 134 ? -16.344 35.469 8.68 1 97.75 134 ASP A O 1
ATOM 1087 N N . LEU A 1 135 ? -16.016 36.938 7 1 98.06 135 LEU A N 1
ATOM 1088 C CA . LEU A 1 135 ? -16.594 36.031 6.008 1 98.06 135 LEU A CA 1
ATOM 1089 C C . LEU A 1 135 ? -15.742 34.781 5.844 1 98.06 135 LEU A C 1
ATOM 1091 O O . LEU A 1 135 ? -16.281 33.688 5.738 1 98.06 135 LEU A O 1
ATOM 1095 N N . PHE A 1 136 ? -14.461 34.969 5.801 1 98.25 136 PHE A N 1
ATOM 1096 C CA . PHE A 1 136 ? -13.547 33.844 5.676 1 98.25 136 PHE A CA 1
ATOM 1097 C C . PHE A 1 136 ? -13.75 32.844 6.809 1 98.25 136 PHE A C 1
ATOM 1099 O O . PHE A 1 136 ? -13.906 31.641 6.57 1 98.25 136 PHE A O 1
ATOM 1106 N N . TRP A 1 137 ? -13.727 33.312 7.996 1 98.19 137 TRP A N 1
ATOM 1107 C CA . TRP A 1 137 ? -13.773 32.438 9.164 1 98.19 137 TRP A CA 1
ATOM 1108 C C . TRP A 1 137 ? -15.125 31.75 9.281 1 98.19 137 TRP A C 1
ATOM 1110 O O . TRP A 1 137 ? -15.211 30.609 9.734 1 98.19 137 TRP A O 1
ATOM 1120 N N . LYS A 1 138 ? -16.141 32.5 8.812 1 98.38 138 LYS A N 1
ATOM 1121 C CA . LYS A 1 138 ? -17.469 31.859 8.773 1 98.38 138 LYS A CA 1
ATOM 1122 C C . LYS A 1 138 ? -17.484 30.672 7.809 1 98.38 138 LYS A C 1
ATOM 1124 O O . LYS A 1 138 ? -17.984 29.609 8.141 1 98.38 138 LYS A O 1
ATOM 1129 N N . ARG A 1 139 ? -16.922 30.875 6.672 1 98.25 139 ARG A N 1
ATOM 1130 C CA . ARG A 1 139 ? -16.844 29.812 5.676 1 98.25 139 ARG A CA 1
ATOM 1131 C C . ARG A 1 139 ? -15.953 28.688 6.152 1 98.25 139 ARG A C 1
ATOM 1133 O O . ARG A 1 139 ? -16.266 27.5 5.938 1 98.25 139 ARG A O 1
ATOM 1140 N N . ALA A 1 140 ? -14.852 29.062 6.746 1 98.56 140 ALA A N 1
ATOM 1141 C CA . ALA A 1 140 ? -13.922 28.062 7.277 1 98.56 140 ALA A CA 1
ATOM 1142 C C . ALA A 1 140 ? -14.602 27.203 8.336 1 98.56 140 ALA A C 1
ATOM 1144 O O . ALA A 1 140 ? -14.383 25.984 8.391 1 98.56 140 ALA A O 1
ATOM 1145 N N . GLU A 1 141 ? -15.406 27.859 9.156 1 98.56 141 GLU A N 1
ATOM 1146 C CA . GLU A 1 141 ? -16.141 27.141 10.188 1 98.56 141 GLU A CA 1
ATOM 1147 C C . GLU A 1 141 ? -17.141 26.156 9.562 1 98.56 141 GLU A C 1
ATOM 1149 O O . GLU A 1 141 ? -17.203 24.984 9.969 1 98.56 141 GLU A O 1
ATOM 1154 N N . GLU A 1 142 ? -17.906 26.656 8.578 1 98.56 142 GLU A N 1
ATOM 1155 C CA . GLU A 1 142 ? -18.875 25.812 7.902 1 98.56 142 GLU A CA 1
ATOM 1156 C C . GLU A 1 142 ? -18.203 24.609 7.234 1 98.56 142 GLU A C 1
ATOM 1158 O O . GLU A 1 142 ? -18.703 23.484 7.32 1 98.56 142 GLU A O 1
ATOM 1163 N N . PHE A 1 143 ? -17.125 24.875 6.609 1 98.25 143 PHE A N 1
ATOM 1164 C CA . PHE A 1 143 ? -16.375 23.844 5.918 1 98.25 143 PHE A CA 1
ATOM 1165 C C . PHE A 1 143 ? -15.812 22.828 6.906 1 98.25 143 PHE A C 1
ATOM 1167 O O . PHE A 1 143 ? -15.867 21.625 6.656 1 98.25 143 PHE A O 1
ATOM 1174 N N . THR A 1 144 ? -15.266 23.297 8.031 1 98.44 144 THR A N 1
ATOM 1175 C CA . THR A 1 144 ? -14.703 22.453 9.086 1 98.44 144 THR A CA 1
ATOM 1176 C C . THR A 1 144 ? -15.766 21.516 9.656 1 98.44 144 THR A C 1
ATOM 1178 O O . THR A 1 144 ? -15.523 20.328 9.828 1 98.44 144 THR A O 1
ATOM 1181 N N . LEU A 1 145 ? -16.906 22.047 9.883 1 97.88 145 LEU A N 1
ATOM 1182 C CA . LEU A 1 145 ? -18 21.25 10.445 1 97.88 145 LEU A CA 1
ATOM 1183 C C . LEU A 1 145 ? -18.516 20.25 9.422 1 97.88 145 LEU A C 1
ATOM 1185 O O . LEU A 1 145 ? -18.922 19.141 9.789 1 97.88 145 LEU A O 1
ATOM 1189 N N . GLN A 1 146 ? -18.438 20.578 8.172 1 97.81 146 GLN A N 1
ATOM 1190 C CA . GLN A 1 146 ? -18.969 19.734 7.109 1 97.81 146 GLN A CA 1
ATOM 1191 C C . GLN A 1 146 ? -18.016 18.578 6.809 1 97.81 146 GLN A C 1
ATOM 1193 O O . GLN A 1 146 ? -18.453 17.438 6.617 1 97.81 146 GLN A O 1
ATOM 1198 N N . PHE A 1 147 ? -16.688 18.891 6.734 1 96.75 147 PHE A N 1
ATOM 1199 C CA . PHE A 1 147 ? -15.773 17.906 6.168 1 96.75 147 PHE A CA 1
ATOM 1200 C C . PHE A 1 147 ? -14.828 17.359 7.238 1 96.75 147 PHE A C 1
ATOM 1202 O O . PHE A 1 147 ? -14.211 16.312 7.059 1 96.75 147 PHE A O 1
ATOM 1209 N N . GLY A 1 148 ? -14.633 18.109 8.367 1 96.31 148 GLY A N 1
ATOM 1210 C CA . GLY A 1 148 ? -13.734 17.656 9.422 1 96.31 148 GLY A CA 1
ATOM 1211 C C . GLY A 1 148 ? -14.164 16.344 10.047 1 96.31 148 GLY A C 1
ATOM 1212 O O . GLY A 1 148 ? -15.336 15.969 9.977 1 96.31 148 GLY A O 1
ATOM 1213 N N . GLU A 1 149 ? -13.242 15.617 10.625 1 93.94 149 GLU A N 1
ATOM 1214 C CA . GLU A 1 149 ? -13.531 14.367 11.32 1 93.94 149 GLU A CA 1
ATOM 1215 C C . GLU A 1 149 ? -13.82 14.617 12.797 1 93.94 149 GLU A C 1
ATOM 1217 O O . GLU A 1 149 ? -13.438 15.648 13.344 1 93.94 149 GLU A O 1
ATOM 1222 N N . ASP A 1 150 ? -14.445 13.633 13.414 1 93.06 150 ASP A N 1
ATOM 1223 C CA . ASP A 1 150 ? -14.727 13.758 14.836 1 93.06 150 ASP A CA 1
ATOM 1224 C C . ASP A 1 150 ? -13.438 13.781 15.656 1 93.06 150 ASP A C 1
ATOM 1226 O O . ASP A 1 150 ? -12.508 13.023 15.375 1 93.06 150 ASP A O 1
ATOM 1230 N N . ARG A 1 151 ? -13.414 14.719 16.562 1 91.06 151 ARG A N 1
ATOM 1231 C CA . ARG A 1 151 ? -12.273 14.773 17.469 1 91.06 151 ARG A CA 1
ATOM 1232 C C . ARG A 1 151 ? -12.328 13.648 18.5 1 91.06 151 ARG A C 1
ATOM 1234 O O . ARG A 1 151 ? -13.344 13.461 19.156 1 91.06 151 ARG A O 1
ATOM 1241 N N . PRO A 1 152 ? -11.266 12.883 18.547 1 83.06 152 PRO A N 1
ATOM 1242 C CA . PRO A 1 152 ? -11.25 11.828 19.547 1 83.06 152 PRO A CA 1
ATOM 1243 C C . PRO A 1 152 ? -11.203 12.367 20.984 1 83.06 152 PRO A C 1
ATOM 1245 O O . PRO A 1 152 ? -10.664 13.453 21.219 1 83.06 152 PRO A O 1
ATOM 1248 N N . SER A 1 153 ? -11.898 11.68 21.984 1 70.88 153 SER A N 1
ATOM 1249 C CA . SER A 1 153 ? -11.977 12.094 23.375 1 70.88 153 SER A CA 1
ATOM 1250 C C . SER A 1 153 ? -10.648 11.875 24.094 1 70.88 153 SER A C 1
ATOM 1252 O O . SER A 1 153 ? -9.891 10.961 23.75 1 70.88 153 SER A O 1
ATOM 1254 N N . MET B 1 1 ? 21.453 3.535 7.738 1 71.62 1 MET B N 1
ATOM 1255 C CA . MET B 1 1 ? 20.141 3.053 8.156 1 71.62 1 MET B CA 1
ATOM 1256 C C . MET B 1 1 ? 19.125 3.172 7.02 1 71.62 1 MET B C 1
ATOM 1258 O O . MET B 1 1 ? 19.172 4.121 6.238 1 71.62 1 MET B O 1
ATOM 1262 N N . SER B 1 2 ? 18.484 2.139 6.746 1 89.31 2 SER B N 1
ATOM 1263 C CA . SER B 1 2 ? 17.5 2.172 5.668 1 89.31 2 SER B CA 1
ATOM 1264 C C . SER B 1 2 ? 16.359 3.135 5.984 1 89.31 2 SER B C 1
ATOM 1266 O O . SER B 1 2 ? 16.156 3.51 7.141 1 89.31 2 SER B O 1
ATOM 1268 N N . ALA B 1 3 ? 15.75 3.648 4.992 1 92.25 3 ALA B N 1
ATOM 1269 C CA . ALA B 1 3 ? 14.602 4.539 5.152 1 92.25 3 ALA B CA 1
ATOM 1270 C C . ALA B 1 3 ? 13.555 3.92 6.07 1 92.25 3 ALA B C 1
ATOM 1272 O O . ALA B 1 3 ? 13.016 4.598 6.949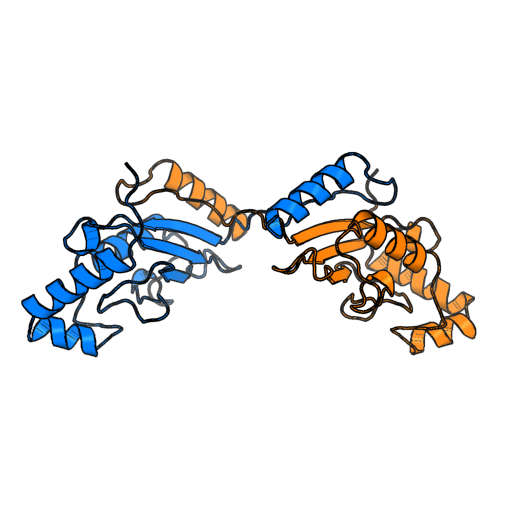 1 92.25 3 ALA B O 1
ATOM 1273 N N . SER B 1 4 ? 13.312 2.654 5.934 1 91.56 4 SER B N 1
ATOM 1274 C CA . SER B 1 4 ? 12.305 1.951 6.715 1 91.56 4 SER B CA 1
ATOM 1275 C C . SER B 1 4 ? 12.688 1.885 8.188 1 91.56 4 SER B C 1
ATOM 1277 O O . SER B 1 4 ? 11.852 2.121 9.062 1 91.56 4 SER B O 1
ATOM 1279 N N . LYS B 1 5 ? 13.945 1.527 8.391 1 92.12 5 LYS B N 1
ATOM 1280 C CA . LYS B 1 5 ? 14.406 1.43 9.773 1 92.12 5 LYS B CA 1
ATOM 1281 C C . LYS B 1 5 ? 14.344 2.787 10.469 1 92.12 5 LYS B C 1
ATOM 1283 O O . LYS B 1 5 ? 13.914 2.881 11.617 1 92.12 5 LYS B O 1
ATOM 1288 N N . ARG B 1 6 ? 14.766 3.811 9.773 1 94.06 6 ARG B N 1
ATOM 1289 C CA . ARG B 1 6 ? 14.727 5.156 10.336 1 94.06 6 ARG B CA 1
ATOM 1290 C C . ARG B 1 6 ? 13.289 5.602 10.586 1 94.06 6 ARG B C 1
ATOM 1292 O O . ARG B 1 6 ? 12.977 6.133 11.656 1 94.06 6 ARG B O 1
ATOM 1299 N N . ALA B 1 7 ? 12.414 5.375 9.609 1 94.62 7 ALA B N 1
ATOM 1300 C CA . ALA B 1 7 ? 11.016 5.766 9.758 1 94.62 7 ALA B CA 1
ATOM 1301 C C . ALA B 1 7 ? 10.359 5.055 10.938 1 94.62 7 ALA B C 1
ATOM 1303 O O . ALA B 1 7 ? 9.586 5.66 11.68 1 94.62 7 ALA B O 1
ATOM 1304 N N . ALA B 1 8 ? 10.719 3.844 11.102 1 92.19 8 ALA B N 1
ATOM 1305 C CA . ALA B 1 8 ? 10.188 3.062 12.211 1 92.19 8 ALA B CA 1
ATOM 1306 C C . ALA B 1 8 ? 10.656 3.627 13.555 1 92.19 8 ALA B C 1
ATOM 1308 O O . ALA B 1 8 ? 9.867 3.73 14.5 1 92.19 8 ALA B O 1
ATOM 1309 N N . LYS B 1 9 ? 11.922 3.943 13.57 1 93.88 9 LYS B N 1
ATOM 1310 C CA . LYS B 1 9 ? 12.461 4.535 14.789 1 93.88 9 LYS B CA 1
ATOM 1311 C C . LYS B 1 9 ? 11.789 5.871 15.094 1 93.88 9 LYS B C 1
ATOM 1313 O O . LYS B 1 9 ? 11.422 6.137 16.234 1 93.88 9 LYS B O 1
ATOM 1318 N N . ASP B 1 10 ? 11.672 6.727 14.109 1 95.25 10 ASP B N 1
ATOM 1319 C CA . ASP B 1 10 ? 11.016 8.016 14.289 1 95.25 10 ASP B CA 1
ATOM 1320 C C . ASP B 1 10 ? 9.578 7.844 14.758 1 95.25 10 ASP B C 1
ATOM 1322 O O . ASP B 1 10 ? 9.094 8.625 15.586 1 95.25 10 ASP B O 1
ATOM 1326 N N . LEU B 1 11 ? 8.938 6.852 14.18 1 93.75 11 LEU B N 1
ATOM 1327 C CA . LEU B 1 11 ? 7.562 6.57 14.57 1 93.75 11 LEU B CA 1
ATOM 1328 C C . LEU B 1 11 ? 7.477 6.207 16.047 1 93.75 11 LEU B C 1
ATOM 1330 O O . LEU B 1 11 ? 6.598 6.695 16.766 1 93.75 11 LEU B O 1
ATOM 1334 N N . GLU B 1 12 ? 8.336 5.383 16.453 1 92.31 12 GLU B N 1
ATOM 1335 C CA . GLU B 1 12 ? 8.375 4.977 17.859 1 92.31 12 GLU B CA 1
ATOM 1336 C C . GLU B 1 12 ? 8.625 6.172 18.766 1 92.31 12 GLU B C 1
ATOM 1338 O O . GLU B 1 12 ? 7.996 6.293 19.828 1 92.31 12 GLU B O 1
ATOM 1343 N N . ASP B 1 13 ? 9.555 6.996 18.375 1 93.75 13 ASP B N 1
ATOM 1344 C CA . ASP B 1 13 ? 9.859 8.195 19.156 1 93.75 13 ASP B CA 1
ATOM 1345 C C . ASP B 1 13 ? 8.641 9.109 19.25 1 93.75 13 ASP B C 1
ATOM 1347 O O . ASP B 1 13 ? 8.359 9.648 20.328 1 93.75 13 ASP B O 1
ATOM 1351 N N . LEU B 1 14 ? 7.961 9.273 18.188 1 94 14 LEU B N 1
ATOM 1352 C CA . LEU B 1 14 ? 6.797 10.148 18.156 1 94 14 LEU B CA 1
ATOM 1353 C C . LEU B 1 14 ? 5.656 9.578 18.984 1 94 14 LEU B C 1
ATOM 1355 O O . LEU B 1 14 ? 4.941 10.32 19.672 1 94 14 LEU B O 1
ATOM 1359 N N . LYS B 1 15 ? 5.52 8.289 18.953 1 90.12 15 LYS B N 1
ATOM 1360 C CA . LYS B 1 15 ? 4.473 7.633 19.734 1 90.12 15 LYS B CA 1
ATOM 1361 C C . LYS B 1 15 ? 4.754 7.746 21.234 1 90.12 15 LYS B C 1
ATOM 1363 O O . LYS B 1 15 ? 3.824 7.875 22.031 1 90.12 15 LYS B O 1
ATOM 1368 N N . ARG B 1 16 ? 5.98 7.727 21.578 1 89.81 16 ARG B N 1
ATOM 1369 C CA . ARG B 1 16 ? 6.383 7.824 22.969 1 89.81 16 ARG B CA 1
ATOM 1370 C C . ARG B 1 16 ? 6.113 9.219 23.516 1 89.81 16 ARG B C 1
ATOM 1372 O O . ARG B 1 16 ? 5.711 9.375 24.672 1 89.81 16 ARG B O 1
ATOM 1379 N N . GLU B 1 17 ? 6.297 10.203 22.688 1 87.81 17 GLU B N 1
ATOM 1380 C CA . GLU B 1 17 ? 6.082 11.594 23.078 1 87.81 17 GLU B CA 1
ATOM 1381 C C . GLU B 1 17 ? 5.023 12.25 22.188 1 87.81 17 GLU B C 1
ATOM 1383 O O . GLU B 1 17 ? 5.25 13.32 21.641 1 87.81 17 GLU B O 1
ATOM 1388 N N . ALA B 1 18 ? 3.93 11.586 22.172 1 84.19 18 ALA B N 1
ATOM 1389 C CA . ALA B 1 18 ? 2.93 12.094 21.234 1 84.19 18 ALA B CA 1
ATOM 1390 C C . ALA B 1 18 ? 2.328 13.406 21.734 1 84.19 18 ALA B C 1
ATOM 1392 O O . ALA B 1 18 ? 1.727 13.453 22.812 1 84.19 18 ALA B O 1
ATOM 1393 N N . PRO B 1 19 ? 2.545 14.414 20.984 1 92.19 19 PRO B N 1
ATOM 1394 C CA . PRO B 1 19 ? 1.919 15.688 21.359 1 92.19 19 PRO B CA 1
ATOM 1395 C C . PRO B 1 19 ? 0.396 15.594 21.422 1 92.19 19 PRO B C 1
ATOM 1397 O O . PRO B 1 19 ? -0.207 14.742 20.766 1 92.19 19 PRO B O 1
ATOM 1400 N N . SER B 1 20 ? -0.215 16.531 22.203 1 92.69 20 SER B N 1
ATOM 1401 C CA . SER B 1 20 ? -1.655 16.5 22.438 1 92.69 20 SER B CA 1
ATOM 1402 C C . SER B 1 20 ? -2.422 16.844 21.156 1 92.69 20 SER B C 1
ATOM 1404 O O . SER B 1 20 ? -3.596 16.484 21.016 1 92.69 20 SER B O 1
ATOM 1406 N N . TYR B 1 21 ? -1.743 17.469 20.234 1 95.06 21 TYR B N 1
ATOM 1407 C CA . TYR B 1 21 ? -2.434 17.906 19.031 1 95.06 21 TYR B CA 1
ATOM 1408 C C . TYR B 1 21 ? -2.432 16.812 17.969 1 95.06 21 TYR B C 1
ATOM 1410 O O . TYR B 1 21 ? -2.906 17.016 16.859 1 95.06 21 TYR B O 1
ATOM 1418 N N . LEU B 1 22 ? -1.867 15.648 18.25 1 95.31 22 LEU B N 1
ATOM 1419 C CA . LEU B 1 22 ? -1.855 14.5 17.344 1 95.31 22 LEU B CA 1
ATOM 1420 C C . LEU B 1 22 ? -2.555 13.297 17.984 1 95.31 22 LEU B C 1
ATOM 1422 O O . LEU B 1 22 ? -2.406 13.055 19.172 1 95.31 22 LEU B O 1
ATOM 1426 N N . ARG B 1 23 ? -3.32 12.555 17.25 1 92.25 23 ARG B N 1
ATOM 1427 C CA . ARG B 1 23 ? -3.986 11.336 17.688 1 92.25 23 ARG B CA 1
ATOM 1428 C C . ARG B 1 23 ? -3.955 10.266 16.609 1 92.25 23 ARG B C 1
ATOM 1430 O O . ARG B 1 23 ? -3.787 10.578 15.422 1 92.25 23 ARG B O 1
ATOM 1437 N N . ASP B 1 24 ? -4.016 9 17.047 1 90.31 24 ASP B N 1
ATOM 1438 C CA . ASP B 1 24 ? -4.234 7.852 16.172 1 90.31 24 ASP B CA 1
ATOM 1439 C C . ASP B 1 24 ? -3.105 7.715 15.156 1 90.31 24 ASP B C 1
ATOM 1441 O O . ASP B 1 24 ? -3.355 7.492 13.969 1 90.31 24 ASP B O 1
ATOM 1445 N N . LEU B 1 25 ? -1.881 8.07 15.617 1 91.44 25 LEU B N 1
ATOM 1446 C CA . LEU B 1 25 ? -0.712 7.863 14.766 1 91.44 25 LEU B CA 1
ATOM 1447 C C . LEU B 1 25 ? -0.519 6.383 14.461 1 91.44 25 LEU B C 1
ATOM 1449 O O . LEU B 1 25 ? -0.439 5.559 15.375 1 91.44 25 LEU B O 1
ATOM 1453 N N . CYS B 1 26 ? -0.466 5.992 13.117 1 88.5 26 CYS B N 1
ATOM 1454 C CA . CYS B 1 26 ? -0.263 4.605 12.719 1 88.5 26 CYS B CA 1
ATOM 1455 C C . CYS B 1 26 ? 0.358 4.523 11.328 1 88.5 26 CYS B C 1
ATOM 1457 O O . CYS B 1 26 ? 0.355 5.504 10.586 1 88.5 26 CYS B O 1
ATOM 1459 N N . THR B 1 27 ? 0.952 3.395 11.078 1 89.25 27 THR B N 1
ATOM 1460 C CA . THR B 1 27 ? 1.427 3.121 9.727 1 89.25 27 THR B CA 1
ATOM 1461 C C . THR B 1 27 ? 0.281 2.645 8.844 1 89.25 27 THR B C 1
ATOM 1463 O O . THR B 1 27 ? -0.794 2.301 9.336 1 89.25 27 THR B O 1
ATOM 1466 N N . GLU B 1 28 ? 0.514 2.883 7.656 1 85.12 28 GLU B N 1
ATOM 1467 C CA . GLU B 1 28 ? -0.462 2.311 6.734 1 85.12 28 GLU B CA 1
ATOM 1468 C C . GLU B 1 28 ? -0.64 0.814 6.977 1 85.12 28 GLU B C 1
ATOM 1470 O O . GLU B 1 28 ? 0.342 0.082 7.121 1 85.12 28 GLU B O 1
ATOM 1475 N N . ARG B 1 29 ? -1.91 0.518 7.281 1 76.5 29 ARG B N 1
ATOM 1476 C CA . ARG B 1 29 ? -2.258 -0.856 7.629 1 76.5 29 ARG B CA 1
ATOM 1477 C C . ARG B 1 29 ? -1.941 -1.808 6.48 1 76.5 29 ARG B C 1
ATOM 1479 O O . ARG B 1 29 ? -1.844 -1.386 5.328 1 76.5 29 ARG B O 1
ATOM 1486 N N . ALA B 1 30 ? -1.686 -2.939 6.961 1 76.56 30 ALA B N 1
ATOM 1487 C CA . ALA B 1 30 ? -1.551 -4.008 5.973 1 76.56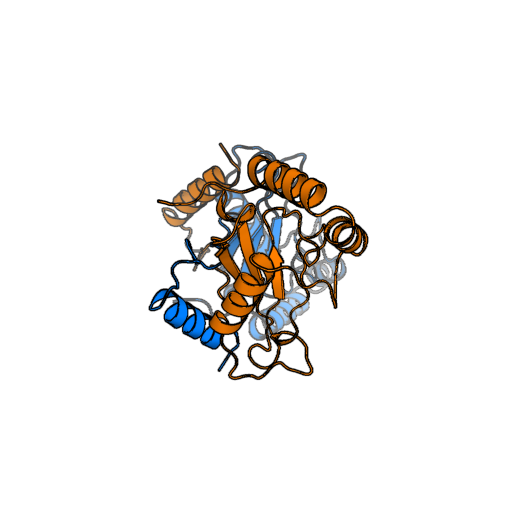 30 ALA B CA 1
ATOM 1488 C C . ALA B 1 30 ? -2.75 -4.035 5.031 1 76.56 30 ALA B C 1
ATOM 1490 O O . ALA B 1 30 ? -3.879 -3.762 5.441 1 76.56 30 ALA B O 1
ATOM 1491 N N . ASN B 1 31 ? -2.496 -4.078 3.828 1 84.69 31 ASN B N 1
ATOM 1492 C CA . ASN B 1 31 ? -3.564 -4.188 2.842 1 84.69 31 ASN B CA 1
ATOM 1493 C C . ASN B 1 31 ? -4.055 -5.629 2.707 1 84.69 31 ASN B C 1
ATOM 1495 O O . ASN B 1 31 ? -3.375 -6.469 2.117 1 84.69 31 ASN B O 1
ATOM 1499 N N . VAL B 1 32 ? -5.199 -5.887 3.252 1 89.5 32 VAL B N 1
ATOM 1500 C CA . VAL B 1 32 ? -5.746 -7.242 3.289 1 89.5 32 VAL B CA 1
ATOM 1501 C C . VAL B 1 32 ? -6.09 -7.699 1.873 1 89.5 32 VAL B C 1
ATOM 1503 O O . VAL B 1 32 ? -6.312 -8.891 1.637 1 89.5 32 VAL B O 1
ATOM 1506 N N . LEU B 1 33 ? -6.121 -6.738 0.969 1 93.25 33 LEU B N 1
ATOM 1507 C CA . LEU B 1 33 ? -6.504 -7.051 -0.405 1 93.25 33 LEU B CA 1
ATOM 1508 C C . LEU B 1 33 ? -5.281 -7.395 -1.245 1 93.25 33 LEU B C 1
ATOM 1510 O O . LEU B 1 33 ? -5.395 -7.617 -2.453 1 93.25 33 LEU B O 1
ATOM 1514 N N . VAL B 1 34 ? -4.172 -7.422 -0.667 1 94.62 34 VAL B N 1
ATOM 1515 C CA . VAL B 1 34 ? -2.949 -7.797 -1.369 1 94.62 34 VAL B CA 1
ATOM 1516 C C . VAL B 1 34 ? -2.238 -8.914 -0.608 1 94.62 34 VAL B C 1
ATOM 1518 O O . VAL B 1 34 ? -1.859 -8.742 0.552 1 94.62 34 VAL B O 1
ATOM 1521 N N . TRP B 1 35 ? -2.068 -10.016 -1.293 1 94.88 35 TRP B N 1
ATOM 1522 C CA . TRP B 1 35 ? -1.416 -11.18 -0.692 1 94.88 35 TRP B CA 1
ATOM 1523 C C . TRP B 1 35 ? -0.055 -11.43 -1.332 1 94.88 35 TRP B C 1
ATOM 1525 O O . TRP B 1 35 ? 0.141 -11.156 -2.518 1 94.88 35 TRP B O 1
ATOM 1535 N N . HIS B 1 36 ? 0.807 -11.891 -0.57 1 93.75 36 HIS B N 1
ATOM 1536 C CA . HIS B 1 36 ? 2.053 -12.484 -1.048 1 93.75 36 HIS B CA 1
ATOM 1537 C C . HIS B 1 36 ? 2.174 -13.945 -0.615 1 93.75 36 HIS B C 1
ATOM 1539 O O . HIS B 1 36 ? 1.788 -14.297 0.501 1 93.75 36 HIS B O 1
ATOM 1545 N N . VAL B 1 37 ? 2.727 -14.781 -1.502 1 95.19 37 VAL B N 1
ATOM 1546 C CA . VAL B 1 37 ? 2.885 -16.203 -1.167 1 95.19 37 VAL B CA 1
ATOM 1547 C C . VAL B 1 37 ? 4.031 -16.797 -1.977 1 95.19 37 VAL B C 1
ATOM 1549 O O . VAL B 1 37 ? 4.367 -16.297 -3.053 1 95.19 37 VAL B O 1
ATOM 1552 N N . LEU B 1 38 ? 4.68 -17.75 -1.417 1 96.25 38 LEU B N 1
ATOM 1553 C CA . LEU B 1 38 ? 5.715 -18.484 -2.127 1 96.25 38 LEU B CA 1
ATOM 1554 C C . LEU B 1 38 ? 5.164 -19.797 -2.695 1 96.25 38 LEU B C 1
ATOM 1556 O O . LEU B 1 38 ? 4.602 -20.609 -1.958 1 96.25 38 LEU B O 1
ATOM 1560 N N . LEU B 1 39 ? 5.238 -19.938 -3.99 1 97.69 39 LEU B N 1
ATOM 1561 C CA . LEU B 1 39 ? 4.855 -21.172 -4.672 1 97.69 39 LEU B CA 1
ATOM 1562 C C . LEU B 1 39 ? 6.023 -22.156 -4.719 1 97.69 39 LEU B C 1
ATOM 1564 O O . LEU B 1 39 ? 7.133 -21.781 -5.105 1 97.69 39 LEU B O 1
ATOM 1568 N N . LEU B 1 40 ? 5.777 -23.406 -4.352 1 97.81 40 LEU B N 1
ATOM 1569 C CA . LEU B 1 40 ? 6.766 -24.484 -4.418 1 97.81 40 LEU B CA 1
ATOM 1570 C C . LEU B 1 40 ? 6.367 -25.531 -5.457 1 97.81 40 LEU B C 1
ATOM 1572 O O . LEU B 1 40 ? 5.758 -26.547 -5.121 1 97.81 40 LEU B O 1
ATOM 1576 N N . PRO B 1 41 ? 6.805 -25.234 -6.723 1 97.81 41 PRO B N 1
ATOM 1577 C CA . PRO B 1 41 ? 6.484 -26.234 -7.734 1 97.81 41 PRO B CA 1
ATOM 1578 C C . PRO B 1 41 ? 7.055 -27.625 -7.402 1 97.81 41 PRO B C 1
ATOM 1580 O O . PRO B 1 41 ? 8.023 -27.719 -6.645 1 97.81 41 PRO B O 1
ATOM 1583 N N . THR B 1 42 ? 6.418 -28.672 -7.984 1 97 42 THR B N 1
ATOM 1584 C CA . THR B 1 42 ? 6.797 -30.031 -7.594 1 97 42 THR B CA 1
ATOM 1585 C C . THR B 1 42 ? 7.508 -30.75 -8.742 1 97 42 THR B C 1
ATOM 1587 O O . THR B 1 42 ? 8.094 -31.812 -8.547 1 97 42 THR B O 1
ATOM 1590 N N . GLN B 1 43 ? 7.531 -30.156 -9.883 1 97.44 43 GLN B N 1
ATOM 1591 C CA . GLN B 1 43 ? 8.141 -30.812 -11.039 1 97.44 43 GLN B CA 1
ATOM 1592 C C . GLN B 1 43 ? 9.422 -30.094 -11.461 1 97.44 43 GLN B C 1
ATOM 1594 O O . GLN B 1 43 ? 9.492 -28.859 -11.438 1 97.44 43 GLN B O 1
ATOM 1599 N N . ALA B 1 44 ? 10.305 -30.859 -11.898 1 96.94 44 ALA B N 1
ATOM 1600 C CA . ALA B 1 44 ? 11.547 -30.297 -12.422 1 96.94 44 ALA B CA 1
ATOM 1601 C C . ALA B 1 44 ? 11.305 -29.531 -13.711 1 96.94 44 ALA B C 1
ATOM 1603 O O . ALA B 1 44 ? 10.469 -29.922 -14.531 1 96.94 44 ALA B O 1
ATOM 1604 N N . PRO B 1 45 ? 12.055 -28.484 -13.984 1 98 45 PRO B N 1
ATOM 1605 C CA . PRO B 1 45 ? 13.141 -27.922 -13.172 1 98 45 PRO B CA 1
ATOM 1606 C C . PRO B 1 45 ? 12.648 -26.906 -12.148 1 98 45 PRO B C 1
ATOM 1608 O O . PRO B 1 45 ? 13.438 -26.375 -11.367 1 98 45 PRO B O 1
ATOM 1611 N N . TYR B 1 46 ? 11.367 -26.703 -12.109 1 98.38 46 TYR B N 1
ATOM 1612 C CA . TYR B 1 46 ? 10.836 -25.594 -11.328 1 98.38 46 TYR B CA 1
ATOM 1613 C C . TYR B 1 46 ? 10.859 -25.922 -9.836 1 98.38 46 TYR B C 1
ATOM 1615 O O . TYR B 1 46 ? 10.852 -25.016 -9 1 98.38 46 TYR B O 1
ATOM 1623 N N . ASN B 1 47 ? 10.93 -27.172 -9.516 1 97.88 47 ASN B N 1
ATOM 1624 C CA . ASN B 1 47 ? 10.93 -27.594 -8.125 1 97.88 47 ASN B CA 1
ATOM 1625 C C . ASN B 1 47 ? 12.258 -27.281 -7.445 1 97.88 47 ASN B C 1
ATOM 1627 O O . ASN B 1 47 ? 12.391 -27.438 -6.23 1 97.88 47 ASN B O 1
ATOM 1631 N N . LEU B 1 48 ? 13.242 -26.875 -8.141 1 97.81 48 LEU B N 1
ATOM 1632 C CA . LEU B 1 48 ? 14.562 -26.594 -7.598 1 97.81 48 LEU B CA 1
ATOM 1633 C C . LEU B 1 48 ? 14.562 -25.297 -6.797 1 97.81 48 LEU B C 1
ATOM 1635 O O . LEU B 1 48 ? 15.484 -25.047 -6.016 1 97.81 48 LEU B O 1
ATOM 1639 N N . ARG B 1 49 ? 13.641 -24.422 -7.074 1 97.44 49 ARG B N 1
ATOM 1640 C CA . ARG B 1 49 ? 13.523 -23.141 -6.379 1 97.44 49 ARG B CA 1
ATOM 1641 C C . ARG B 1 49 ? 12.07 -22.828 -6.055 1 97.44 49 ARG B C 1
ATOM 1643 O O . ARG B 1 49 ? 11.18 -23.656 -6.277 1 97.44 49 ARG B O 1
ATOM 1650 N N . ALA B 1 50 ? 11.852 -21.766 -5.363 1 97.56 50 ALA B N 1
ATOM 1651 C CA . ALA B 1 50 ? 10.516 -21.25 -5.066 1 97.56 50 ALA B CA 1
ATOM 1652 C C . ALA B 1 50 ? 10.25 -19.969 -5.852 1 97.56 50 ALA B C 1
ATOM 1654 O O . ALA B 1 50 ? 11.18 -19.312 -6.32 1 97.56 50 ALA B O 1
ATOM 1655 N N . PHE B 1 51 ? 8.969 -19.641 -6.027 1 98.25 51 PHE B N 1
ATOM 1656 C CA . PHE B 1 51 ? 8.57 -18.484 -6.812 1 98.25 51 PHE B CA 1
ATOM 1657 C C . PHE B 1 51 ? 7.551 -17.641 -6.059 1 98.25 51 PHE B C 1
ATOM 1659 O O . PHE B 1 51 ? 6.5 -18.141 -5.656 1 98.25 51 PHE B O 1
ATOM 1666 N N . ARG B 1 52 ? 7.832 -16.375 -5.875 1 96.94 52 ARG B N 1
ATOM 1667 C CA . ARG B 1 52 ? 6.957 -15.461 -5.145 1 96.94 52 ARG B CA 1
ATOM 1668 C C . ARG B 1 52 ? 5.824 -14.953 -6.035 1 96.94 52 ARG B C 1
ATOM 1670 O O . ARG B 1 52 ? 6.062 -14.547 -7.172 1 96.94 52 ARG B O 1
ATOM 1677 N N . LEU B 1 53 ? 4.652 -15.062 -5.477 1 97.44 53 LEU B N 1
ATOM 1678 C CA . LEU B 1 53 ? 3.453 -14.578 -6.152 1 97.44 53 LEU B CA 1
ATOM 1679 C C . LEU B 1 53 ? 2.83 -13.414 -5.391 1 97.44 53 LEU B C 1
ATOM 1681 O O . LEU B 1 53 ? 2.898 -13.367 -4.16 1 97.44 53 LEU B O 1
ATOM 1685 N N . ARG B 1 54 ? 2.254 -12.562 -6.121 1 95.75 54 ARG B N 1
ATOM 1686 C CA . ARG B 1 54 ? 1.42 -11.492 -5.582 1 95.75 54 ARG B CA 1
ATOM 1687 C C . ARG B 1 54 ? -0.018 -11.617 -6.078 1 95.75 54 ARG B C 1
ATOM 1689 O O . ARG B 1 54 ? -0.254 -11.828 -7.27 1 95.75 54 ARG B O 1
ATOM 1696 N N . LEU B 1 55 ? -1.011 -11.609 -5.176 1 97.19 55 LEU B N 1
ATOM 1697 C CA . LEU B 1 55 ? -2.43 -11.578 -5.512 1 97.19 55 LEU B CA 1
ATOM 1698 C C . LEU B 1 55 ? -3.043 -10.227 -5.148 1 97.19 55 LEU B C 1
ATOM 1700 O O . LEU B 1 55 ? -2.93 -9.773 -4.004 1 97.19 55 LEU B O 1
ATOM 1704 N N . ASP B 1 56 ? -3.658 -9.555 -6.062 1 96.19 56 ASP B N 1
ATOM 1705 C CA . ASP B 1 56 ? -4.359 -8.289 -5.848 1 96.19 56 ASP B CA 1
ATOM 1706 C C . ASP B 1 56 ? -5.871 -8.477 -5.961 1 96.19 56 ASP B C 1
ATOM 1708 O O . ASP B 1 56 ? -6.379 -8.836 -7.023 1 96.19 56 ASP B O 1
ATOM 1712 N N . PHE B 1 57 ? -6.547 -8.219 -4.859 1 96.19 57 PHE B N 1
ATOM 1713 C CA . PHE B 1 57 ? -8.008 -8.297 -4.84 1 96.19 57 PHE B CA 1
ATOM 1714 C C . PHE B 1 57 ? -8.625 -6.934 -5.129 1 96.19 57 PHE B C 1
ATOM 1716 O O . PHE B 1 57 ? -8.281 -5.945 -4.48 1 96.19 57 PHE B O 1
ATOM 1723 N N . PRO B 1 58 ? -9.477 -6.949 -6.172 1 95.06 58 PRO B N 1
ATOM 1724 C CA . PRO B 1 58 ? -10.133 -5.672 -6.457 1 95.06 58 PRO B CA 1
ATOM 1725 C C . PRO B 1 58 ? -11.164 -5.285 -5.398 1 95.06 58 PRO B C 1
ATOM 1727 O O . PRO B 1 58 ? -11.547 -6.121 -4.574 1 95.06 58 PRO B O 1
ATOM 1730 N N . LYS B 1 59 ? -11.617 -4.109 -5.398 1 92.56 59 LYS B N 1
ATOM 1731 C CA . LYS B 1 59 ? -12.586 -3.602 -4.43 1 92.56 59 LYS B CA 1
ATOM 1732 C C . LYS B 1 59 ? -13.922 -4.32 -4.562 1 92.56 59 LYS B C 1
ATOM 1734 O O . LYS B 1 59 ? -14.703 -4.379 -3.604 1 92.56 59 LYS B O 1
ATOM 1739 N N . ASP B 1 60 ? -14.18 -4.895 -5.727 1 94.69 60 ASP B N 1
ATOM 1740 C CA . ASP B 1 60 ? -15.453 -5.574 -5.973 1 94.69 60 ASP B CA 1
ATOM 1741 C C . ASP B 1 60 ? -15.32 -7.082 -5.758 1 94.69 60 ASP B C 1
ATOM 1743 O O . ASP B 1 60 ? -16.219 -7.848 -6.113 1 94.69 60 ASP B O 1
ATOM 1747 N N . TYR B 1 61 ? -14.227 -7.527 -5.254 1 96.31 61 TYR B N 1
ATOM 1748 C CA . TYR B 1 61 ? -14.125 -8.922 -4.836 1 96.31 61 TYR B CA 1
ATOM 1749 C C . TYR B 1 61 ? -15.219 -9.273 -3.84 1 96.31 61 TYR B C 1
ATOM 1751 O O . TYR B 1 61 ? -15.5 -8.5 -2.916 1 96.31 61 TYR B O 1
ATOM 1759 N N . PRO B 1 62 ? -15.898 -10.312 -4.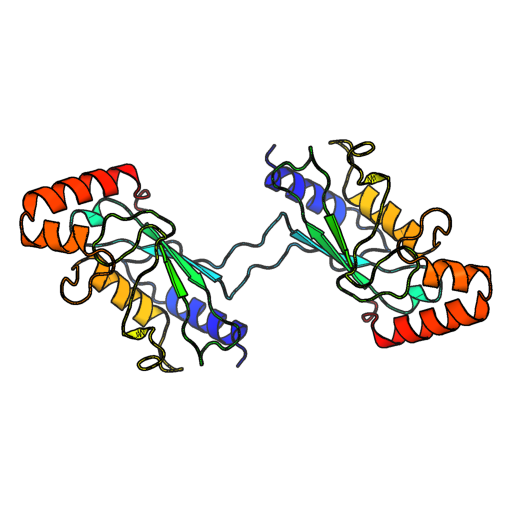051 1 95.88 62 PRO B N 1
ATOM 1760 C CA . PRO B 1 62 ? -15.594 -11.492 -4.867 1 95.88 62 PRO B CA 1
ATOM 1761 C C . PRO B 1 62 ? -16.359 -11.516 -6.188 1 95.88 62 PRO B C 1
ATOM 1763 O O . PRO B 1 62 ? -16.422 -12.547 -6.855 1 95.88 62 PRO B O 1
ATOM 1766 N N . PHE B 1 63 ? -16.875 -10.453 -6.582 1 95.56 63 PHE B N 1
ATOM 1767 C CA . PHE B 1 63 ? -17.641 -10.406 -7.832 1 95.56 63 PHE B CA 1
ATOM 1768 C C . PHE B 1 63 ? -16.688 -10.328 -9.023 1 95.56 63 PHE B C 1
ATOM 1770 O O . PHE B 1 63 ? -17.047 -10.727 -10.133 1 95.56 63 PHE B O 1
ATOM 1777 N N . ARG B 1 64 ? -15.516 -9.773 -8.758 1 95.81 64 ARG B N 1
ATOM 1778 C CA . ARG B 1 64 ? -14.43 -9.805 -9.734 1 95.81 64 ARG B CA 1
ATOM 1779 C C . ARG B 1 64 ? -13.234 -10.586 -9.203 1 95.81 64 ARG B C 1
ATOM 1781 O O . ARG B 1 64 ? -12.938 -10.547 -8.008 1 95.81 64 ARG B O 1
ATOM 1788 N N . PRO B 1 65 ? -12.586 -11.242 -10.07 1 96.38 65 PRO B N 1
ATOM 1789 C CA . PRO B 1 65 ? -11.469 -12.078 -9.625 1 96.38 65 PRO B CA 1
ATOM 1790 C C . PRO B 1 65 ? -10.242 -11.258 -9.219 1 96.38 65 PRO B C 1
ATOM 1792 O O . PRO B 1 65 ? -10.086 -10.125 -9.672 1 96.38 65 PRO B O 1
ATOM 1795 N N . PRO B 1 66 ? -9.359 -11.828 -8.367 1 96.69 66 PRO B N 1
ATOM 1796 C CA . PRO B 1 66 ? -8.047 -11.227 -8.141 1 96.69 66 PRO B CA 1
ATOM 1797 C C . PRO B 1 66 ? -7.113 -11.375 -9.344 1 96.69 66 PRO B C 1
ATOM 1799 O O . PRO B 1 66 ? -7.395 -12.164 -10.25 1 96.69 66 PRO B O 1
ATOM 1802 N N . THR B 1 67 ? -6.098 -10.57 -9.328 1 96.31 67 THR B N 1
ATOM 1803 C CA . THR B 1 67 ? -5.008 -10.719 -10.289 1 96.31 67 THR B CA 1
ATOM 1804 C C . THR B 1 67 ? -3.814 -11.414 -9.641 1 96.31 67 THR B C 1
ATOM 1806 O O . THR B 1 67 ? -3.467 -11.125 -8.492 1 96.31 67 THR B O 1
ATOM 1809 N N . VAL B 1 68 ? -3.227 -12.344 -10.367 1 97.12 68 VAL B N 1
ATOM 1810 C CA . VAL B 1 68 ? -2.051 -13.047 -9.867 1 97.12 68 VAL B CA 1
ATOM 1811 C C . VAL B 1 68 ? -0.829 -12.672 -10.703 1 97.12 68 VAL B C 1
ATOM 1813 O O . VAL B 1 68 ? -0.885 -12.688 -11.938 1 97.12 68 VAL B O 1
ATOM 1816 N N . THR B 1 69 ? 0.25 -12.344 -10.031 1 97.25 69 THR B N 1
ATOM 1817 C CA . THR B 1 69 ? 1.478 -11.953 -10.711 1 97.25 69 THR B CA 1
ATOM 1818 C C . THR B 1 69 ? 2.688 -12.641 -10.086 1 97.25 69 THR B C 1
ATOM 1820 O O . THR B 1 69 ? 2.812 -12.695 -8.859 1 97.25 69 THR B O 1
ATOM 1823 N N . PHE B 1 70 ? 3.559 -13.188 -10.938 1 97.88 70 PHE B N 1
ATOM 1824 C CA . PHE B 1 70 ? 4.852 -13.68 -10.469 1 97.88 70 PHE B CA 1
ATOM 1825 C C . PHE B 1 70 ? 5.789 -12.516 -10.172 1 97.88 70 PHE B C 1
ATOM 1827 O O . PHE B 1 70 ? 6.113 -11.727 -11.062 1 97.88 70 PHE B O 1
ATOM 1834 N N . ILE B 1 71 ? 6.148 -12.406 -8.938 1 95.12 71 ILE B N 1
ATOM 1835 C CA . ILE B 1 71 ? 7.168 -11.43 -8.57 1 95.12 71 ILE B CA 1
ATOM 1836 C C . ILE B 1 71 ? 8.555 -11.977 -8.906 1 95.12 71 ILE B C 1
ATOM 1838 O O . ILE B 1 71 ? 9.391 -11.266 -9.453 1 95.12 71 ILE B O 1
ATOM 1842 N N . THR B 1 72 ? 8.711 -13.305 -8.617 1 96.19 72 THR B N 1
ATOM 1843 C CA . THR B 1 72 ? 9.938 -13.984 -9.031 1 96.19 72 THR B CA 1
ATOM 1844 C C . THR B 1 72 ? 9.883 -14.328 -10.523 1 96.19 72 THR B C 1
ATOM 1846 O O . THR B 1 72 ? 8.906 -14.914 -10.992 1 96.19 72 THR B O 1
ATOM 1849 N N . LYS B 1 73 ? 10.938 -14.008 -11.25 1 97.25 73 LYS B N 1
ATOM 1850 C CA . LYS B 1 73 ? 10.977 -14.32 -12.672 1 97.25 73 LYS B CA 1
ATOM 1851 C C . LYS B 1 73 ? 10.93 -15.82 -12.914 1 97.25 73 LYS B C 1
ATOM 1853 O O . LYS B 1 73 ? 11.547 -16.594 -12.172 1 97.25 73 LYS B O 1
ATOM 1858 N N . ILE B 1 74 ? 10.25 -16.141 -13.961 1 98.25 74 ILE B N 1
ATOM 1859 C CA . ILE B 1 74 ? 10.156 -17.562 -14.289 1 98.25 74 ILE B CA 1
ATOM 1860 C C . ILE B 1 74 ? 10.203 -17.75 -15.805 1 98.25 74 ILE B C 1
ATOM 1862 O O . ILE B 1 74 ? 9.602 -16.969 -16.547 1 98.25 74 ILE B O 1
ATOM 1866 N N . TYR B 1 75 ? 11.023 -18.734 -16.219 1 98.31 75 TYR B N 1
ATOM 1867 C CA . TYR B 1 75 ? 11.094 -19.156 -17.625 1 98.31 75 TYR B CA 1
ATOM 1868 C C . TYR B 1 75 ? 10.016 -20.172 -17.938 1 98.31 75 TYR B C 1
ATOM 1870 O O . TYR B 1 75 ? 10.211 -21.375 -17.719 1 98.31 75 TYR B O 1
ATOM 1878 N N . HIS B 1 76 ? 8.875 -19.734 -18.422 1 98.44 76 HIS B N 1
ATOM 1879 C CA . HIS B 1 76 ? 7.707 -20.578 -18.594 1 98.44 76 HIS B CA 1
ATOM 1880 C C . HIS B 1 76 ? 6.84 -20.094 -19.75 1 98.44 76 HIS B C 1
ATOM 1882 O O . HIS B 1 76 ? 6.617 -18.891 -19.906 1 98.44 76 HIS B O 1
ATOM 1888 N N . PRO B 1 77 ? 6.332 -20.969 -20.547 1 98.06 77 PRO B N 1
ATOM 1889 C CA . PRO B 1 77 ? 5.559 -20.562 -21.719 1 98.06 77 PRO B CA 1
ATOM 1890 C C . PRO B 1 77 ? 4.27 -19.828 -21.359 1 98.06 77 PRO B C 1
ATOM 1892 O O . PRO B 1 77 ? 3.711 -19.109 -22.188 1 98.06 77 PRO B O 1
ATOM 1895 N N . ASN B 1 78 ? 3.771 -20.047 -20.109 1 97.75 78 ASN B N 1
ATOM 1896 C CA . ASN B 1 78 ? 2.465 -19.5 -19.75 1 97.75 78 ASN B CA 1
ATOM 1897 C C . ASN B 1 78 ? 2.594 -18.281 -18.844 1 97.75 78 ASN B C 1
ATOM 1899 O O . ASN B 1 78 ? 1.607 -17.828 -18.266 1 97.75 78 ASN B O 1
ATOM 1903 N N . VAL B 1 79 ? 3.746 -17.734 -18.672 1 97.94 79 VAL B N 1
ATOM 1904 C CA . VAL B 1 79 ? 3.994 -16.531 -17.875 1 97.94 79 VAL B CA 1
ATOM 1905 C C . VAL B 1 79 ? 4.809 -15.539 -18.688 1 97.94 79 VAL B C 1
ATOM 1907 O O . VAL B 1 79 ? 5.879 -15.867 -19.203 1 97.94 79 VAL B O 1
ATOM 1910 N N . ASP B 1 80 ? 4.332 -14.367 -18.734 1 96.81 80 ASP B N 1
ATOM 1911 C CA . ASP B 1 80 ? 5.051 -13.398 -19.562 1 96.81 80 ASP B CA 1
ATOM 1912 C C . ASP B 1 80 ? 6.188 -12.742 -18.781 1 96.81 80 ASP B C 1
ATOM 1914 O O . ASP B 1 80 ? 6.445 -13.102 -17.625 1 96.81 80 ASP B O 1
ATOM 1918 N N . GLU B 1 81 ? 6.855 -11.781 -19.422 1 94.88 81 GLU B N 1
ATOM 1919 C CA . GLU B 1 81 ? 8.07 -11.211 -18.859 1 94.88 81 GLU B CA 1
ATOM 1920 C C . GLU B 1 81 ? 7.758 -10.336 -17.641 1 94.88 81 GLU B C 1
ATOM 1922 O O . GLU B 1 81 ? 8.633 -10.094 -16.812 1 94.88 81 GLU B O 1
ATOM 1927 N N . GLN B 1 82 ? 6.52 -9.914 -17.578 1 94.5 82 GLN B N 1
ATOM 1928 C CA . GLN B 1 82 ? 6.121 -9.07 -16.453 1 94.5 82 GLN B CA 1
ATOM 1929 C C . GLN B 1 82 ? 5.551 -9.914 -15.312 1 94.5 82 GLN B C 1
ATOM 1931 O O . GLN B 1 82 ? 5.176 -9.375 -14.266 1 94.5 82 GLN B O 1
ATOM 1936 N N . GLY B 1 83 ? 5.48 -11.188 -15.461 1 97.06 83 GLY B N 1
ATOM 1937 C CA . GLY B 1 83 ? 5.012 -12.102 -14.422 1 97.06 83 GLY B CA 1
ATOM 1938 C C . GLY B 1 83 ? 3.529 -12.398 -14.516 1 97.06 83 GLY B C 1
ATOM 1939 O O . GLY B 1 83 ? 2.971 -13.07 -13.648 1 97.06 83 GLY B O 1
ATOM 1940 N N . ARG B 1 84 ? 2.854 -11.977 -15.586 1 96.19 84 ARG B N 1
ATOM 1941 C CA . ARG B 1 84 ? 1.418 -12.18 -15.758 1 96.19 84 ARG B CA 1
ATOM 1942 C C . ARG B 1 84 ? 1.128 -13.531 -16.406 1 96.19 84 ARG B C 1
ATOM 1944 O O . ARG B 1 84 ? 1.908 -14.016 -17.234 1 96.19 84 ARG B O 1
ATOM 1951 N N . THR B 1 85 ? -0.025 -14.141 -15.977 1 95.19 85 THR B N 1
ATOM 1952 C CA . THR B 1 85 ? -0.444 -15.43 -16.516 1 95.19 85 THR B CA 1
ATOM 1953 C C . THR B 1 85 ? -1.918 -15.398 -16.906 1 95.19 85 THR B C 1
ATOM 1955 O O . THR B 1 85 ? -2.654 -14.492 -16.5 1 95.19 85 THR B O 1
ATOM 1958 N N . CYS B 1 86 ? -2.209 -16.266 -17.75 1 90.12 86 CYS B N 1
ATOM 1959 C CA . CYS B 1 86 ? -3.611 -16.438 -18.109 1 90.12 86 CYS B CA 1
ATOM 1960 C C . CYS B 1 86 ? -4.168 -17.734 -17.531 1 90.12 86 CYS B C 1
ATOM 1962 O O . CYS B 1 86 ? -3.709 -18.812 -17.875 1 90.12 86 CYS B O 1
ATOM 1964 N N . LEU B 1 87 ? -5.082 -17.609 -16.641 1 91.62 87 LEU B N 1
ATOM 1965 C CA . LEU B 1 87 ? -5.816 -18.734 -16.094 1 91.62 87 LEU B CA 1
ATOM 1966 C C . LEU B 1 87 ? -7.293 -18.656 -16.453 1 91.62 87 LEU B C 1
ATOM 1968 O O . LEU B 1 87 ? -7.965 -17.672 -16.141 1 91.62 87 LEU B O 1
ATOM 1972 N N . PRO B 1 88 ? -7.746 -19.688 -17.094 1 89.25 88 PRO B N 1
ATOM 1973 C CA . PRO B 1 88 ? -9.156 -19.656 -17.484 1 89.25 88 PRO B CA 1
ATOM 1974 C C . PRO B 1 88 ? -10.086 -19.328 -16.312 1 89.25 88 PRO B C 1
ATOM 1976 O O . PRO B 1 88 ? -11.07 -18.609 -16.484 1 89.25 88 PRO B O 1
ATOM 1979 N N . LEU B 1 89 ? -9.758 -19.875 -15.18 1 92.25 89 LEU B N 1
ATOM 1980 C CA . LEU B 1 89 ? -10.555 -19.719 -13.969 1 92.25 89 LEU B CA 1
ATOM 1981 C C . LEU B 1 89 ? -10.672 -18.234 -13.602 1 92.25 89 LEU B C 1
ATOM 1983 O O . LEU B 1 89 ? -11.625 -17.844 -12.914 1 92.25 89 LEU B O 1
ATOM 1987 N N . LEU B 1 90 ? -9.812 -17.375 -14 1 93.38 90 LEU B N 1
ATOM 1988 C CA . LEU B 1 90 ? -9.766 -15.961 -13.617 1 93.38 90 LEU B CA 1
ATOM 1989 C C . LEU B 1 90 ? -10.438 -15.086 -14.664 1 93.38 90 LEU B C 1
ATOM 1991 O O . LEU B 1 90 ? -10.531 -13.867 -14.5 1 93.38 90 LEU B O 1
ATOM 1995 N N . SER B 1 91 ? -10.867 -15.656 -15.656 1 91.06 91 SER B N 1
ATOM 1996 C CA . SER B 1 91 ? -11.539 -14.883 -16.703 1 91.06 91 SER B CA 1
ATOM 1997 C C . SER B 1 91 ? -12.945 -14.484 -16.266 1 91.06 91 SER B C 1
ATOM 1999 O O . SER B 1 91 ? -13.57 -15.18 -15.461 1 91.06 91 SER B O 1
ATOM 2001 N N . ARG B 1 92 ? -13.375 -13.406 -16.766 1 87.81 92 ARG B N 1
ATOM 2002 C CA . ARG B 1 92 ? -14.703 -12.883 -16.438 1 87.81 92 ARG B CA 1
ATOM 2003 C C . ARG B 1 92 ? -15.789 -13.914 -16.734 1 87.81 92 ARG B C 1
ATOM 2005 O O . ARG B 1 92 ? -16.797 -13.977 -16.031 1 87.81 92 ARG B O 1
ATOM 2012 N N . GLU B 1 93 ? -15.562 -14.695 -17.75 1 91.81 93 GLU B N 1
ATOM 2013 C CA . GLU B 1 93 ? -16.531 -15.688 -18.203 1 91.81 93 GLU B CA 1
ATOM 2014 C C . GLU B 1 93 ? -16.609 -16.875 -17.25 1 91.81 93 GLU B C 1
ATOM 2016 O O . GLU B 1 93 ? -17.672 -17.453 -17.062 1 91.81 93 GLU B O 1
ATOM 2021 N N . HIS B 1 94 ? -15.547 -17.141 -16.594 1 94 94 HIS B N 1
ATOM 2022 C CA . HIS B 1 94 ? -15.484 -18.391 -15.852 1 94 94 HIS B CA 1
ATOM 2023 C C . HIS B 1 94 ? -15.453 -18.125 -14.352 1 94 94 HIS B C 1
ATOM 2025 O O . HIS B 1 94 ? -15.789 -19.016 -13.555 1 94 94 HIS B O 1
ATOM 2031 N N . TRP B 1 95 ? -15.211 -16.906 -13.953 1 96.06 95 TRP B N 1
ATOM 2032 C CA . TRP B 1 95 ? -15.109 -16.594 -12.531 1 96.06 95 TRP B CA 1
ATOM 2033 C C . TRP B 1 95 ? -16.484 -16.609 -11.875 1 96.06 95 TRP B C 1
ATOM 2035 O O . TRP B 1 95 ? -17.453 -16.094 -12.43 1 96.06 95 TRP B O 1
ATOM 2045 N N . LYS B 1 96 ? -16.453 -17.188 -10.688 1 95.88 96 LYS B N 1
ATOM 2046 C CA . LYS B 1 96 ? -17.656 -17.203 -9.852 1 95.88 96 LYS B CA 1
ATOM 2047 C C . LYS B 1 96 ? -17.359 -16.641 -8.461 1 95.88 96 LYS B C 1
ATOM 2049 O O . LYS B 1 96 ? -16.297 -16.891 -7.895 1 95.88 96 LYS B O 1
ATOM 2054 N N . PRO B 1 97 ? -18.344 -15.922 -7.891 1 95.19 97 PRO B N 1
ATOM 2055 C CA . PRO B 1 97 ? -18.109 -15.289 -6.59 1 95.19 97 PRO B CA 1
ATOM 2056 C C . PRO B 1 97 ? -17.766 -16.297 -5.496 1 95.19 97 PRO B C 1
ATOM 2058 O O . PRO B 1 97 ? -17.156 -15.93 -4.492 1 95.19 97 PRO B O 1
ATOM 2061 N N . HIS B 1 98 ? -18.125 -17.469 -5.688 1 94.88 98 HIS B N 1
ATOM 2062 C CA . HIS B 1 98 ? -17.844 -18.453 -4.641 1 94.88 98 HIS B CA 1
ATOM 2063 C C . HIS B 1 98 ? -16.516 -19.156 -4.887 1 94.88 98 HIS B C 1
ATOM 2065 O O . HIS B 1 98 ? -16.094 -19.984 -4.074 1 94.88 98 HIS B O 1
ATOM 2071 N N . THR B 1 99 ? -15.836 -18.844 -6.043 1 95.75 99 THR B N 1
ATOM 2072 C CA . THR B 1 99 ? -14.508 -19.391 -6.289 1 95.75 99 THR B CA 1
ATOM 2073 C C . THR B 1 99 ? -13.539 -18.953 -5.199 1 95.75 99 THR B C 1
ATOM 2075 O O . THR B 1 99 ? -13.477 -17.766 -4.848 1 95.75 99 THR B O 1
ATOM 2078 N N . LYS B 1 100 ? -12.758 -19.906 -4.648 1 94.88 100 LYS B N 1
ATOM 2079 C CA . LYS B 1 100 ? -11.805 -19.609 -3.584 1 94.88 100 LYS B CA 1
ATOM 2080 C C . LYS B 1 100 ? -10.414 -19.328 -4.152 1 94.88 100 LYS B C 1
ATOM 2082 O O . LYS B 1 100 ? -10.008 -19.953 -5.141 1 94.88 100 LYS B O 1
ATOM 2087 N N . PRO B 1 101 ? -9.648 -18.422 -3.459 1 96.19 101 PRO B N 1
ATOM 2088 C CA . PRO B 1 101 ? -8.266 -18.172 -3.889 1 96.19 101 PRO B CA 1
ATOM 2089 C C . PRO B 1 101 ? -7.422 -19.438 -3.912 1 96.19 101 PRO B C 1
ATOM 2091 O O . PRO B 1 101 ? -6.496 -19.562 -4.719 1 96.19 101 PRO B O 1
ATOM 2094 N N . SER B 1 102 ? -7.828 -20.406 -3.039 1 95.44 102 SER B N 1
ATOM 2095 C CA . SER B 1 102 ? -7.105 -21.672 -3.029 1 95.44 102 SER B CA 1
ATOM 2096 C C . SER B 1 102 ? -7.238 -22.406 -4.363 1 95.44 102 SER B C 1
ATOM 2098 O O . SER B 1 102 ? -6.297 -23.062 -4.816 1 95.44 102 SER B O 1
ATOM 2100 N N . GLN B 1 103 ? -8.375 -22.297 -4.984 1 95.94 103 GLN B N 1
ATOM 2101 C CA . GLN B 1 103 ? -8.586 -22.906 -6.285 1 95.94 103 GLN B CA 1
ATOM 2102 C C . GLN B 1 103 ? -7.738 -22.25 -7.363 1 95.94 103 GLN B C 1
ATOM 2104 O O . GLN B 1 103 ? -7.207 -22.922 -8.25 1 95.94 103 GLN B O 1
ATOM 2109 N N . VAL B 1 104 ? -7.59 -20.953 -7.262 1 96.62 104 VAL B N 1
ATOM 2110 C CA . VAL B 1 104 ? -6.773 -20.172 -8.188 1 96.62 104 VAL B CA 1
ATOM 2111 C C . VAL B 1 104 ? -5.312 -20.609 -8.078 1 96.62 104 VAL B C 1
ATOM 2113 O O . VAL B 1 104 ? -4.672 -20.922 -9.078 1 96.62 104 VAL B O 1
ATOM 2116 N N . LEU B 1 105 ? -4.859 -20.719 -6.848 1 97.38 105 LEU B N 1
ATOM 2117 C CA . LEU B 1 105 ? -3.467 -21.062 -6.594 1 97.38 105 LEU B CA 1
ATOM 2118 C C . LEU B 1 105 ? -3.186 -22.5 -6.988 1 97.38 105 LEU B C 1
ATOM 2120 O O . LEU B 1 105 ? -2.098 -22.812 -7.477 1 97.38 105 LEU B O 1
ATOM 2124 N N . GLU B 1 106 ? -4.156 -23.328 -6.816 1 96.62 106 GLU B N 1
ATOM 2125 C CA . GLU B 1 106 ? -4.02 -24.719 -7.258 1 96.62 106 GLU B CA 1
ATOM 2126 C C . GLU B 1 106 ? -3.898 -24.797 -8.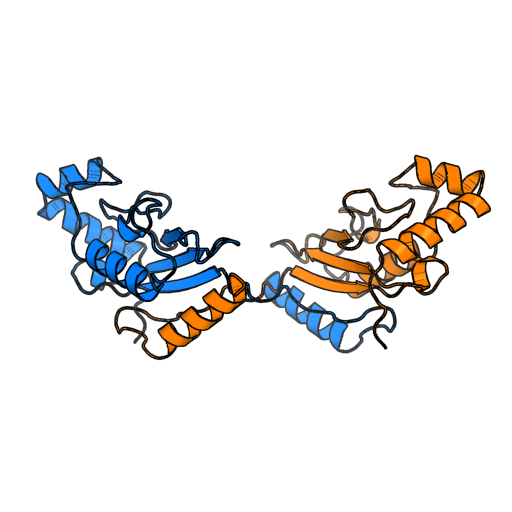781 1 96.62 106 GLU B C 1
ATOM 2128 O O . GLU B 1 106 ? -3.027 -25.5 -9.297 1 96.62 106 GLU B O 1
ATOM 2133 N N . SER B 1 107 ? -4.812 -24.125 -9.422 1 96.56 107 SER B N 1
ATOM 2134 C CA . SER B 1 107 ? -4.773 -24.094 -10.883 1 96.56 107 SER B CA 1
ATOM 2135 C C . SER B 1 107 ? -3.428 -23.578 -11.383 1 96.56 107 SER B C 1
ATOM 2137 O O . SER B 1 107 ? -2.859 -24.141 -12.328 1 96.56 107 SER B O 1
ATOM 2139 N N . LEU B 1 108 ? -2.893 -22.594 -10.742 1 97.19 108 LEU B N 1
ATOM 2140 C CA . LEU B 1 108 ? -1.603 -22.016 -11.109 1 97.19 108 LEU B CA 1
ATOM 2141 C C . LEU B 1 108 ? -0.479 -23.031 -10.891 1 97.19 108 LEU B C 1
ATOM 2143 O O . LEU B 1 108 ? 0.419 -23.156 -11.727 1 97.19 108 LEU B O 1
ATOM 2147 N N . SER B 1 109 ? -0.545 -23.672 -9.766 1 97.62 109 SER B N 1
ATOM 2148 C CA . SER B 1 109 ? 0.462 -24.688 -9.469 1 97.62 109 SER B CA 1
ATOM 2149 C C . SER B 1 109 ? 0.496 -25.766 -10.547 1 97.62 109 SER B C 1
ATOM 2151 O O . SER B 1 109 ? 1.571 -26.172 -10.992 1 97.62 109 SER B O 1
ATOM 2153 N N . LEU B 1 110 ? -0.675 -26.203 -10.953 1 96.81 110 LEU B N 1
ATOM 2154 C CA . LEU B 1 110 ? -0.763 -27.219 -12 1 96.81 110 LEU B CA 1
ATOM 2155 C C . LEU B 1 110 ? -0.154 -26.703 -13.297 1 96.81 110 LEU B C 1
ATOM 2157 O O . LEU B 1 110 ? 0.602 -27.422 -13.961 1 96.81 110 LEU B O 1
ATOM 2161 N N . LEU B 1 111 ? -0.446 -25.516 -13.617 1 96.62 111 LEU B N 1
ATOM 2162 C CA . LEU B 1 111 ? 0.045 -24.922 -14.852 1 96.62 111 LEU B CA 1
ATOM 2163 C C . LEU B 1 111 ? 1.566 -24.812 -14.836 1 96.62 111 LEU B C 1
ATOM 2165 O O . LEU B 1 111 ? 2.223 -25.109 -15.836 1 96.62 111 LEU B O 1
ATOM 2169 N N . VAL B 1 112 ? 2.141 -24.375 -13.695 1 97.69 112 VAL B N 1
ATOM 2170 C CA . VAL B 1 112 ? 3.586 -24.219 -13.57 1 97.69 112 VAL B CA 1
ATOM 2171 C C . VAL B 1 112 ? 4.273 -25.562 -13.727 1 97.69 112 VAL B C 1
ATOM 2173 O O . VAL B 1 112 ? 5.309 -25.672 -14.383 1 97.69 112 VAL B O 1
ATOM 2176 N N . ASN B 1 113 ? 3.676 -26.594 -13.195 1 97.75 113 ASN B N 1
ATOM 2177 C CA . ASN B 1 113 ? 4.266 -27.938 -13.219 1 97.75 113 ASN B CA 1
ATOM 2178 C C . ASN B 1 113 ? 4.117 -28.594 -14.586 1 97.75 113 ASN B C 1
ATOM 2180 O O . ASN B 1 113 ? 4.914 -29.453 -14.961 1 97.75 113 ASN B O 1
ATOM 2184 N N . LYS B 1 114 ? 3.078 -28.188 -15.281 1 96.38 114 LYS B N 1
ATOM 2185 C CA . LYS B 1 114 ? 2.805 -28.734 -16.609 1 96.38 114 LYS B CA 1
ATOM 2186 C C . LYS B 1 114 ? 2.387 -27.641 -17.578 1 96.38 114 LYS B C 1
ATOM 2188 O O . LYS B 1 114 ? 1.198 -27.328 -17.703 1 96.38 114 LYS B O 1
ATOM 2193 N N . PRO B 1 115 ? 3.311 -27.125 -18.344 1 97 115 PRO B N 1
ATOM 2194 C CA . PRO B 1 115 ? 3.004 -26.031 -19.266 1 97 115 PRO B CA 1
ATOM 2195 C C . PRO B 1 115 ? 1.903 -26.375 -20.266 1 97 115 PRO B C 1
ATOM 2197 O O . PRO B 1 115 ? 1.846 -27.516 -20.75 1 97 115 PRO B O 1
ATOM 2200 N N . ASN B 1 116 ? 1.047 -25.5 -20.453 1 94.69 116 ASN B N 1
ATOM 2201 C CA . ASN B 1 116 ? 0.008 -25.609 -21.469 1 94.69 116 ASN B CA 1
ATOM 2202 C C . ASN B 1 116 ? 0.448 -25 -22.797 1 94.69 116 ASN B C 1
ATOM 2204 O O . ASN B 1 116 ? 0.539 -23.781 -22.922 1 94.69 116 ASN B O 1
ATOM 2208 N N . LEU B 1 117 ? 0.603 -25.766 -23.812 1 94.94 117 LEU B N 1
ATOM 2209 C CA . LEU B 1 117 ? 1.146 -25.297 -25.094 1 94.94 117 LEU B CA 1
ATOM 2210 C C . LEU B 1 117 ? 0.03 -24.828 -26.016 1 94.94 117 LEU B C 1
ATOM 2212 O O . LEU B 1 117 ? 0.294 -24.219 -27.062 1 94.94 117 LEU B O 1
ATOM 2216 N N . GLU B 1 118 ? -1.182 -25.094 -25.609 1 92.12 118 GLU B N 1
ATOM 2217 C CA . GLU B 1 118 ? -2.32 -24.75 -26.453 1 92.12 118 GLU B CA 1
ATOM 2218 C C . GLU B 1 118 ? -2.645 -23.266 -26.375 1 92.12 118 GLU B C 1
ATOM 2220 O O . GLU B 1 118 ? -3.141 -22.672 -27.328 1 92.12 118 GLU B O 1
ATOM 2225 N N . GLU B 1 119 ? -2.406 -22.672 -25.266 1 90.06 119 GLU B N 1
ATOM 2226 C CA . GLU B 1 119 ? -2.678 -21.266 -25.047 1 90.06 119 GLU B CA 1
ATOM 2227 C C . GLU B 1 119 ? -1.49 -20.562 -24.375 1 90.06 119 GLU B C 1
ATOM 2229 O O . GLU B 1 119 ? -1.594 -20.109 -23.25 1 90.06 119 GLU B O 1
ATOM 2234 N N . PRO B 1 120 ? -0.415 -20.453 -25.141 1 95.12 120 PRO B N 1
ATOM 2235 C CA . PRO B 1 120 ? 0.795 -19.891 -24.531 1 95.12 120 PRO B CA 1
ATOM 2236 C C . PRO B 1 120 ? 0.753 -18.359 -24.438 1 95.12 120 PRO B C 1
ATOM 2238 O O . PRO B 1 120 ? 0.161 -17.703 -25.297 1 95.12 120 PRO B O 1
ATOM 2241 N N . VAL B 1 121 ? 1.296 -17.859 -23.391 1 95.12 121 VAL B N 1
ATOM 2242 C CA . VAL B 1 121 ? 1.48 -16.406 -23.25 1 95.12 121 VAL B CA 1
ATOM 2243 C C . VAL B 1 121 ? 2.766 -15.992 -23.969 1 95.12 121 VAL B C 1
ATOM 2245 O O . VAL B 1 121 ? 2.844 -14.891 -24.516 1 95.12 121 VAL B O 1
ATOM 2248 N N . ARG B 1 122 ? 3.736 -16.891 -23.938 1 96.62 122 ARG B N 1
ATOM 2249 C CA . ARG B 1 122 ? 4.992 -16.734 -24.656 1 96.62 122 ARG B CA 1
ATOM 2250 C C . ARG B 1 122 ? 5.137 -17.781 -25.766 1 96.62 122 ARG B C 1
ATOM 2252 O O . ARG B 1 122 ? 5.625 -18.875 -25.531 1 96.62 122 ARG B O 1
ATOM 2259 N N . ALA B 1 123 ? 4.852 -17.359 -26.953 1 95.75 123 ALA B N 1
ATOM 2260 C CA . ALA B 1 123 ? 4.82 -18.266 -28.094 1 95.75 123 ALA B CA 1
ATOM 2261 C C . ALA B 1 123 ? 6.219 -18.781 -28.422 1 95.75 123 ALA B C 1
ATOM 2263 O O . ALA B 1 123 ? 6.375 -19.922 -28.859 1 95.75 123 ALA B O 1
ATOM 2264 N N . ASP B 1 124 ? 7.141 -17.922 -28.25 1 97.19 124 ASP B N 1
ATOM 2265 C CA . ASP B 1 124 ? 8.516 -18.312 -28.531 1 97.19 124 ASP B CA 1
ATOM 2266 C C . ASP B 1 124 ? 8.961 -19.469 -27.641 1 97.19 124 ASP B C 1
ATOM 2268 O O . ASP B 1 124 ? 9.562 -20.438 -28.125 1 97.19 124 ASP B O 1
ATOM 2272 N N . LEU B 1 125 ? 8.625 -19.422 -26.406 1 97.81 125 LEU B N 1
ATOM 2273 C CA . LEU B 1 125 ? 9 -20.5 -25.484 1 97.81 125 LEU B CA 1
ATOM 2274 C C . LEU B 1 125 ? 8.188 -21.75 -25.766 1 97.81 125 LEU B C 1
ATOM 2276 O O . LEU B 1 125 ? 8.711 -22.875 -25.656 1 97.81 125 LEU B O 1
ATOM 2280 N N . ALA B 1 126 ? 6.945 -21.578 -26.109 1 97.62 126 ALA B N 1
ATOM 2281 C CA . ALA B 1 126 ? 6.121 -22.734 -26.469 1 97.62 126 ALA B CA 1
ATOM 2282 C C . ALA B 1 126 ? 6.699 -23.453 -27.688 1 97.62 126 ALA B C 1
ATOM 2284 O O . ALA B 1 126 ? 6.75 -24.688 -27.719 1 97.62 126 ALA B O 1
ATOM 2285 N N . GLY B 1 127 ? 7.086 -22.75 -28.656 1 97.44 127 GLY B N 1
ATOM 2286 C CA . GLY B 1 127 ? 7.711 -23.328 -29.828 1 97.44 127 GLY B CA 1
ATOM 2287 C C . GLY B 1 127 ? 8.992 -24.078 -29.516 1 97.44 127 GLY B C 1
ATOM 2288 O O . GLY B 1 127 ? 9.219 -25.172 -30.031 1 97.44 127 GLY B O 1
ATOM 2289 N N . LEU B 1 128 ? 9.758 -23.453 -28.688 1 98 128 LEU B N 1
ATOM 2290 C CA . LEU B 1 128 ? 11 -24.109 -28.281 1 98 128 LEU B CA 1
ATOM 2291 C C . LEU B 1 128 ? 10.734 -25.422 -27.562 1 98 128 LEU B C 1
ATOM 2293 O O . LEU B 1 128 ? 11.383 -26.422 -27.828 1 98 128 LEU B O 1
ATOM 2297 N N . LEU B 1 129 ? 9.781 -25.406 -26.672 1 97.56 129 LEU B N 1
ATOM 2298 C CA . LEU B 1 129 ? 9.445 -26.609 -25.906 1 97.56 129 LEU B CA 1
ATOM 2299 C C . LEU B 1 129 ? 8.938 -27.703 -26.828 1 97.56 129 LEU B C 1
ATOM 2301 O O . LEU B 1 129 ? 9.25 -28.891 -26.625 1 97.56 129 LEU B O 1
ATOM 2305 N N . ALA B 1 130 ? 8.266 -27.359 -27.844 1 96.81 130 ALA B N 1
ATOM 2306 C CA . ALA B 1 130 ? 7.707 -28.312 -28.797 1 96.81 130 ALA B CA 1
ATOM 2307 C C . ALA B 1 130 ? 8.797 -28.875 -29.703 1 96.81 130 ALA B C 1
ATOM 2309 O O . ALA B 1 130 ? 8.797 -30.078 -30.016 1 96.81 130 ALA B O 1
ATOM 2310 N N . GLN B 1 131 ? 9.719 -28.062 -30.062 1 97.56 131 GLN B N 1
ATOM 2311 C CA . GLN B 1 131 ? 10.695 -28.422 -31.094 1 97.56 131 GLN B CA 1
ATOM 2312 C C . GLN B 1 131 ? 11.961 -29 -30.469 1 97.56 131 GLN B C 1
ATOM 2314 O O . GLN B 1 131 ? 12.578 -29.906 -31.031 1 97.56 131 GLN B O 1
ATOM 2319 N N . SER B 1 132 ? 12.273 -28.406 -29.344 1 97.81 132 SER B N 1
ATOM 2320 C CA . SER B 1 132 ? 13.492 -28.828 -28.672 1 97.81 132 SER B CA 1
ATOM 2321 C C . SER B 1 132 ? 13.312 -28.859 -27.156 1 97.81 132 SER B C 1
ATOM 2323 O O . SER B 1 132 ? 13.914 -28.062 -26.438 1 97.81 132 SER B O 1
ATOM 2325 N N . PRO B 1 133 ? 12.594 -29.844 -26.641 1 97 133 PRO B N 1
ATOM 2326 C CA . PRO B 1 133 ? 12.273 -29.891 -25.219 1 97 133 PRO B CA 1
ATOM 2327 C C . PRO B 1 133 ? 13.523 -29.938 -24.328 1 97 133 PRO B C 1
ATOM 2329 O O . PRO B 1 133 ? 13.547 -29.312 -23.266 1 97 133 PRO B O 1
ATOM 2332 N N . ASP B 1 134 ? 14.531 -30.703 -24.797 1 97.75 134 ASP B N 1
ATOM 2333 C CA . ASP B 1 134 ? 15.742 -30.797 -23.984 1 97.75 134 ASP B CA 1
ATOM 2334 C C . ASP B 1 134 ? 16.391 -29.422 -23.797 1 97.75 134 ASP B C 1
ATOM 2336 O O . ASP B 1 134 ? 16.797 -29.078 -22.688 1 97.75 134 ASP B O 1
ATOM 2340 N N . LEU B 1 135 ? 16.438 -28.688 -24.875 1 98.06 135 LEU B N 1
ATOM 2341 C CA . LEU B 1 135 ? 17.016 -27.359 -24.797 1 98.06 135 LEU B CA 1
ATOM 2342 C C . LEU B 1 135 ? 16.172 -26.438 -23.906 1 98.06 135 LEU B C 1
ATOM 2344 O O . LEU B 1 135 ? 16.719 -25.672 -23.109 1 98.06 135 LEU B O 1
ATOM 2348 N N . PHE B 1 136 ? 14.891 -26.516 -24.062 1 98.25 136 PHE B N 1
ATOM 2349 C CA . PHE B 1 136 ? 13.977 -25.719 -23.25 1 98.25 136 PHE B CA 1
ATOM 2350 C C . PHE B 1 136 ? 14.195 -26 -21.766 1 98.25 136 PHE B C 1
ATOM 2352 O O . PHE B 1 136 ? 14.375 -25.062 -20.984 1 98.25 136 PHE B O 1
ATOM 2359 N N . TRP B 1 137 ? 14.188 -27.203 -21.391 1 98.19 137 TRP B N 1
ATOM 2360 C CA . TRP B 1 137 ? 14.242 -27.578 -19.984 1 98.19 137 TRP B CA 1
ATOM 2361 C C . TRP B 1 137 ? 15.602 -27.234 -19.391 1 98.19 137 TRP B C 1
ATOM 2363 O O . TRP B 1 137 ? 15.703 -26.875 -18.219 1 98.19 137 TRP B O 1
ATOM 2373 N N . LYS B 1 138 ? 16.625 -27.328 -20.266 1 98.38 138 LYS B N 1
ATOM 2374 C CA . LYS B 1 138 ? 17.938 -26.906 -19.797 1 98.38 138 LYS B CA 1
ATOM 2375 C C . LYS B 1 138 ? 17.953 -25.406 -19.484 1 98.38 138 LYS B C 1
ATOM 2377 O O . LYS B 1 138 ? 18.469 -25 -18.438 1 98.38 138 LYS B O 1
ATOM 2382 N N . ARG B 1 139 ? 17.375 -24.641 -20.344 1 98.25 139 ARG B N 1
ATOM 2383 C CA . ARG B 1 139 ? 17.312 -23.203 -20.125 1 98.25 139 ARG B CA 1
ATOM 2384 C C . ARG B 1 139 ? 16.422 -22.875 -18.922 1 98.25 139 ARG B C 1
ATOM 2386 O O . ARG B 1 139 ? 16.734 -21.969 -18.141 1 98.25 139 ARG B O 1
ATOM 2393 N N . ALA B 1 140 ? 15.32 -23.578 -18.859 1 98.56 140 ALA B N 1
ATOM 2394 C CA . ALA B 1 140 ? 14.406 -23.375 -17.734 1 98.56 140 ALA B CA 1
ATOM 2395 C C . ALA B 1 140 ? 15.094 -23.672 -16.406 1 98.56 140 ALA B C 1
ATOM 2397 O O . ALA B 1 140 ? 14.891 -22.953 -15.422 1 98.56 140 ALA B O 1
ATOM 2398 N N . GLU B 1 141 ? 15.898 -24.719 -16.406 1 98.56 141 GLU B N 1
ATOM 2399 C CA . GLU B 1 141 ? 16.656 -25.062 -15.219 1 98.56 141 GLU B CA 1
ATOM 2400 C C . GLU B 1 141 ? 17.641 -23.969 -14.844 1 98.56 141 GLU B C 1
ATOM 2402 O O . GLU B 1 141 ? 17.703 -23.562 -13.68 1 98.56 141 GLU B O 1
ATOM 2407 N N . GLU B 1 142 ? 18.406 -23.516 -15.844 1 98.56 142 GLU B N 1
ATOM 2408 C CA . GLU B 1 142 ? 19.375 -22.453 -15.609 1 98.56 142 GLU B CA 1
ATOM 2409 C C . GLU B 1 142 ? 18.703 -21.188 -15.086 1 98.56 142 GLU B C 1
ATOM 2411 O O . GLU B 1 142 ? 19.203 -20.547 -14.156 1 98.56 142 GLU B O 1
ATOM 2416 N N . PHE B 1 143 ? 17.625 -20.859 -15.68 1 98.25 143 PHE B N 1
ATOM 2417 C CA . PHE B 1 143 ? 16.859 -19.672 -15.297 1 98.25 143 PHE B CA 1
ATOM 2418 C C . PHE B 1 143 ? 16.312 -19.812 -13.875 1 98.25 143 PHE B C 1
ATOM 2420 O O . PHE B 1 143 ? 16.375 -18.875 -13.086 1 98.25 143 PHE B O 1
ATOM 2427 N N . THR B 1 144 ? 15.773 -20.984 -13.531 1 98.5 144 THR B N 1
ATOM 2428 C CA . THR B 1 144 ? 15.227 -21.281 -12.211 1 98.5 144 THR B CA 1
ATOM 2429 C C . THR B 1 144 ? 16.297 -21.156 -11.141 1 98.5 144 THR B C 1
ATOM 2431 O O . THR B 1 144 ? 16.062 -20.547 -10.094 1 98.5 144 THR B O 1
ATOM 2434 N N . LEU B 1 145 ? 17.438 -21.672 -11.422 1 97.88 145 LEU B N 1
ATOM 2435 C CA . LEU B 1 145 ? 18.531 -21.609 -10.461 1 97.88 145 LEU B CA 1
ATOM 2436 C C . LEU B 1 145 ? 19.047 -20.172 -10.312 1 97.88 145 LEU B C 1
ATOM 2438 O O . LEU B 1 145 ? 19.469 -19.781 -9.227 1 97.88 145 LEU B O 1
ATOM 2442 N N . GLN B 1 146 ? 18.953 -19.406 -11.359 1 97.81 146 GLN B N 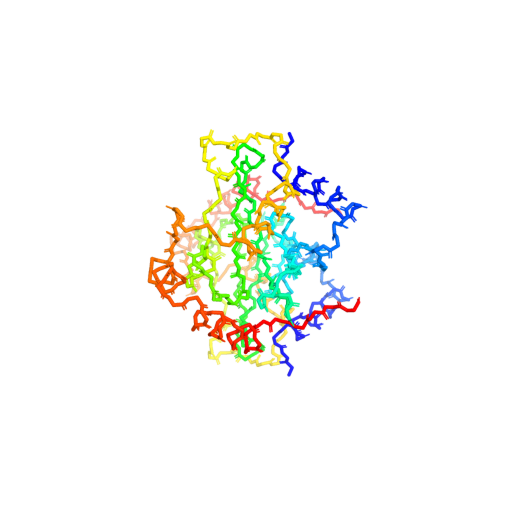1
ATOM 2443 C CA . GLN B 1 146 ? 19.484 -18.047 -11.359 1 97.81 146 GLN B CA 1
ATOM 2444 C C . GLN B 1 146 ? 18.547 -17.094 -10.633 1 97.81 146 GLN B C 1
ATOM 2446 O O . GLN B 1 146 ? 18.984 -16.234 -9.867 1 97.81 146 GLN B O 1
ATOM 2451 N N . PHE B 1 147 ? 17.219 -17.234 -10.922 1 96.81 147 PHE B N 1
ATOM 2452 C CA . PHE B 1 147 ? 16.297 -16.188 -10.5 1 96.81 147 PHE B CA 1
ATOM 2453 C C . PHE B 1 147 ? 15.367 -16.688 -9.406 1 96.81 147 PHE B C 1
ATOM 2455 O O . PHE B 1 147 ? 14.758 -15.891 -8.688 1 96.81 147 PHE B O 1
ATOM 2462 N N . GLY B 1 148 ? 15.18 -18.016 -9.273 1 96.31 148 GLY B N 1
ATOM 2463 C CA . GLY B 1 148 ? 14.297 -18.562 -8.258 1 96.31 148 GLY B CA 1
ATOM 2464 C C . GLY B 1 148 ? 14.734 -18.234 -6.844 1 96.31 148 GLY B C 1
ATOM 2465 O O . GLY B 1 148 ? 15.906 -17.938 -6.609 1 96.31 148 GLY B O 1
ATOM 2466 N N . GLU B 1 149 ? 13.805 -18.25 -5.906 1 93.94 149 GLU B N 1
ATOM 2467 C CA . GLU B 1 149 ? 14.109 -18.016 -4.496 1 93.94 149 GLU B CA 1
ATOM 2468 C C . GLU B 1 149 ? 14.414 -19.328 -3.771 1 93.94 149 GLU B C 1
ATOM 2470 O O . GLU B 1 149 ? 14.031 -20.406 -4.234 1 93.94 149 GLU B O 1
ATOM 2475 N N . ASP B 1 150 ? 15.047 -19.188 -2.631 1 93.12 150 ASP B N 1
ATOM 2476 C CA . ASP B 1 150 ? 15.344 -20.375 -1.841 1 93.12 150 ASP B CA 1
ATOM 2477 C C . ASP B 1 150 ? 14.062 -21.031 -1.339 1 93.12 150 ASP B C 1
ATOM 2479 O O . ASP B 1 150 ? 13.133 -20.344 -0.907 1 93.12 150 ASP B O 1
ATOM 2483 N N . ARG B 1 151 ? 14.047 -22.344 -1.508 1 91 151 ARG B N 1
ATOM 2484 C CA . ARG B 1 151 ? 12.906 -23.078 -0.984 1 91 151 ARG B CA 1
ATOM 2485 C C . ARG B 1 151 ? 12.977 -23.188 0.535 1 91 151 ARG B C 1
ATOM 2487 O O . ARG B 1 151 ? 14 -23.594 1.089 1 91 151 ARG B O 1
ATOM 2494 N N . PRO B 1 152 ? 11.906 -22.766 1.18 1 83.06 152 PRO B N 1
ATOM 2495 C CA . PRO B 1 152 ? 11.898 -22.906 2.637 1 83.06 152 PRO B CA 1
ATOM 2496 C C . PRO B 1 152 ? 11.867 -24.359 3.09 1 83.06 152 PRO B C 1
ATOM 2498 O O . PRO B 1 152 ? 11.32 -25.219 2.387 1 83.06 152 PRO B O 1
ATOM 2501 N N . SER B 1 153 ? 12.57 -24.719 4.242 1 71.12 153 SER B N 1
ATOM 2502 C CA . SER B 1 153 ? 12.656 -26.078 4.777 1 71.12 153 SER B CA 1
ATOM 2503 C C . SER B 1 153 ? 11.336 -26.516 5.41 1 71.12 153 SER B C 1
ATOM 2505 O O . SER B 1 153 ? 10.594 -25.688 5.93 1 71.12 153 SER B O 1
#

Foldseek 3Di:
DDPVVVVVVVLVVCVVVPDPVDDDDDDDDDDPQKDKDWAQADAPPLNVFIWIKIWGHDPPPPLAGIFIFTPFDALAQQADRRRGGDDPCRDNVNDDRVDDVVVVSVSVSVCSRPPDLVDGPHVVLSVCCVPPVPVSRVVRNVSSVVGGHHDDD/DDPVVVVVVVLVVCVVVPDPVDPDDDDDDDDPQKDKDKAQADAPPLNQFIWIKIWGHDPPPPLAGIFIFTPFDALAQQADRRRGGDDPCRDNVNDDRVDDVVVVSVSVSVCRRPPDLVDGPHVVLSVCCVPPVPVSRVVRNVSSVVGGHHDDD

InterPro domains:
  IPR000608 Ubiquitin-conjugating (UBC), catalytic core domain [PF00179] (6-143)
  IPR000608 Ubiquitin-conjugating (UBC), catalytic core domain [PS50127] (2-149)
  IPR016135 Ubiquitin-conjugating enzyme/RWD-like [G3DSA:3.10.110.10] (1-153)
  IPR016135 Ubiquitin-conjugating enzyme/RWD-like [SSF54495] (3-147)
  IPR050113 Ubiquitin-conjugating enzyme E2-like [PTHR24067] (2-133)

Sequence (306 aa):
MSASKRAAKDLEDLKREAPSYLRDLCTERANVLVWHVLLLPTQAPYNLRAFRLRLDFPKDYPFRPPTVTFITKIYHPNVDEQGRTCLPLLSREHWKPHTKPSQVLESLSLLVNKPNLEEPVRADLAGLLAQSPDLFWKRAEEFTLQFGEDRPSMSASKRAAKDLEDLKREAPSYLRDLCTERANVLVWHVLLLPTQAPYNLRAFRLRLDFPKDYPFRPPTVTFITKIYHPNVDEQGRTCLPLLSREHWKPHTKPSQVLESLSLLVNKPNLEEPVRADLAGLLAQSPDLFWKRAEEFTLQFGEDRPS

Solvent-accessible surface area (backbone atoms only — not comparable to full-atom values): 16357 Å² total; per-residue (Å²): 123,54,25,52,59,49,39,45,50,53,48,53,53,41,65,74,62,56,51,90,46,51,42,78,72,41,53,37,64,50,41,58,40,27,36,35,32,31,36,40,43,83,32,84,50,50,40,77,19,18,39,37,34,36,36,44,47,44,81,58,22,52,78,41,63,56,48,62,31,35,73,32,64,63,72,47,30,46,31,34,98,81,22,42,58,83,51,71,66,57,32,83,89,58,47,49,59,81,64,50,70,66,57,54,52,49,54,48,48,51,40,73,54,47,73,55,72,88,70,44,64,25,58,69,50,35,51,37,41,71,75,37,45,68,60,38,51,51,49,28,31,53,42,27,71,70,50,31,39,82,62,82,132,125,53,25,51,59,48,39,44,50,52,48,52,53,42,65,76,62,55,51,90,45,51,43,78,71,40,53,36,65,51,41,58,41,28,39,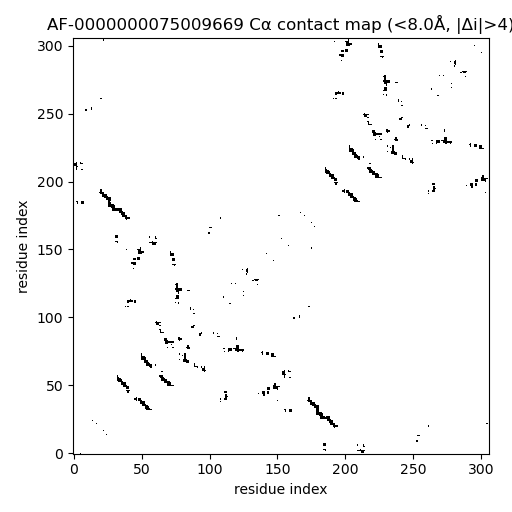34,31,32,38,41,44,83,33,83,49,50,40,79,20,18,36,38,34,36,38,42,46,45,80,58,22,52,79,40,63,56,47,61,32,34,72,35,64,66,74,46,30,46,32,35,96,81,22,44,58,83,52,71,67,59,33,84,88,58,47,49,58,82,63,51,70,65,56,53,54,48,54,48,48,51,39,73,54,46,73,53,73,88,72,43,65,26,58,71,51,34,50,38,42,73,76,36,44,69,61,39,50,50,49,31,31,54,41,27,69,70,49,31,40,83,64,81,133

Nearest PDB structures (foldseek):
  4q5h-assembly1_C  TM=8.163E-01  e=2.711E-18  Homo sapiens
  7oik-assembly1_B  TM=8.129E-01  e=7.807E-18  Homo sapiens
  5tte-assembly1_E  TM=8.274E-01  e=3.265E-17  Homo sapiens
  8eaz-assembly1_C  TM=8.000E-01  e=3.475E-17  Homo sapiens
  5hpt-assembly1_C  TM=7.954E-01  e=1.753E-17  Homo sapiens

Radius of gyration: 25.79 Å; Cα contacts (8 Å, |Δi|>4): 550; chains: 2; bounding box: 40×72×54 Å

pLDDT: mean 94.55, std 4.64, range [70.88, 98.56]